Protein AF-A0A4S4CAJ2-F1 (afdb_monomer_lite)

Secondary structure (DSSP, 8-state):
-PPPPPPPPSS-GGGG--HHHHHHHHHHHHHH---S-HHHHHHHHHT--HHHHHHHHHHTT----HHHHHHHHHHHHHHHHHHHHHHHHHHHHHHHHHHHHSTT--SSEEEEEEE-TTS-EEEEEHHHHHHHHHHHHHHTTSPPPPPPPP---GGGTT---------------HHHHHHHHHHTTSS--

Organism: NCBI:txid2565925

Radius of gyration: 38.5 Å; chains: 1; bounding box: 95×61×73 Å

Sequence (189 aa):
MAKRSKKKTNTPRAKRMNRHGRLQSAASWLKKYPGERYIYGYRKHFGVDTGTAIAELKILGVPLSEEMIQSARASAEALVKQKQARKNKRMLRRQEEESSEFPDSDETYAYIAGYTNWGFPYGITWAEMERFADQDSLDDLVPPRPPSQPCTSADERERPYVEDGGREEVPFDIEEFIRYYSSSRNEFM

Foldseek 3Di:
DDDDDDDDDPDDPLQVDDLVRLLVVVLVVVVVDPDPLQLVVSCVRNVDASVSSVVSCVVVVPDDDVVSSVVSVVVSVVVVVVVVVVVVVVVVVVVVVVCVVQVADDPFANHFPDADPVGHTDHHGPVNVVVVVVVVVVVVVVPPDPPDPPPPCPVPPPPPPDPPPDPPPPPPDVVVVVVVVVVVVPPPD

pLDDT: mean 81.71, std 15.6, range [43.41, 97.44]

Structure (mmCIF, N/CA/C/O backbone):
data_AF-A0A4S4CAJ2-F1
#
_entry.id   AF-A0A4S4CAJ2-F1
#
loop_
_atom_site.group_PDB
_atom_site.id
_atom_site.type_symbol
_atom_site.label_atom_id
_atom_site.label_alt_id
_atom_site.label_comp_id
_atom_site.label_asym_id
_atom_site.label_entity_id
_atom_site.label_seq_id
_atom_site.pdbx_PDB_ins_code
_atom_site.Cartn_x
_atom_site.Cartn_y
_atom_site.Cartn_z
_atom_site.occupancy
_atom_site.B_iso_or_equiv
_atom_site.auth_seq_id
_atom_site.auth_comp_id
_atom_site.auth_asym_id
_atom_site.auth_atom_id
_atom_site.pdbx_PDB_model_num
ATOM 1 N N . MET A 1 1 ? -2.472 -40.713 13.230 1.00 59.84 1 MET A N 1
ATOM 2 C CA . MET A 1 1 ? -2.102 -39.533 12.412 1.00 59.84 1 MET A CA 1
ATOM 3 C C . MET A 1 1 ? -1.714 -38.380 13.331 1.00 59.84 1 MET A C 1
ATOM 5 O O . MET A 1 1 ? -2.527 -37.980 14.156 1.00 59.84 1 MET A O 1
ATOM 9 N N . ALA A 1 2 ? -0.476 -37.885 13.256 1.00 71.31 2 ALA A N 1
ATOM 10 C CA . ALA A 1 2 ? -0.005 -36.819 14.141 1.00 71.31 2 ALA A CA 1
ATOM 11 C C . ALA A 1 2 ? -0.585 -35.453 13.724 1.00 71.31 2 ALA A C 1
ATOM 13 O O . ALA A 1 2 ? -0.460 -35.038 12.571 1.00 71.31 2 ALA A O 1
ATOM 14 N N . LYS A 1 3 ? -1.218 -34.736 14.662 1.00 70.50 3 LYS A N 1
ATOM 15 C CA . LYS A 1 3 ? -1.677 -33.354 14.444 1.00 70.50 3 LYS A CA 1
ATOM 16 C C . LYS A 1 3 ? -0.458 -32.440 14.271 1.00 70.50 3 LYS A C 1
ATOM 18 O O . LYS A 1 3 ? 0.307 -32.249 15.212 1.00 70.50 3 LYS A O 1
ATOM 23 N N . ARG A 1 4 ? -0.304 -31.828 13.092 1.00 75.19 4 ARG A N 1
ATOM 24 C CA . ARG A 1 4 ? 0.668 -30.744 12.865 1.00 75.19 4 ARG A CA 1
ATOM 25 C C . ARG A 1 4 ? 0.365 -29.573 13.809 1.00 75.19 4 ARG A C 1
ATOM 27 O O . ARG A 1 4 ? -0.740 -29.029 13.790 1.00 75.19 4 ARG A O 1
ATOM 34 N N . SER A 1 5 ? 1.343 -29.173 14.620 1.00 67.25 5 SER A N 1
ATOM 35 C CA . SER A 1 5 ? 1.231 -27.991 15.476 1.00 67.25 5 SER A CA 1
ATOM 36 C C . SER A 1 5 ? 1.233 -26.716 14.620 1.00 67.25 5 SER A C 1
ATOM 38 O O . SER A 1 5 ? 1.980 -26.587 13.648 1.00 67.25 5 SER A O 1
ATOM 40 N N . LYS A 1 6 ? 0.357 -25.756 14.943 1.00 71.69 6 LYS A N 1
ATOM 41 C CA . LYS A 1 6 ? 0.318 -24.468 14.236 1.00 71.69 6 LYS A CA 1
ATOM 42 C C . LYS A 1 6 ? 1.551 -23.649 14.618 1.00 71.69 6 LYS A C 1
ATOM 44 O O . LYS A 1 6 ? 1.743 -23.332 15.791 1.00 71.69 6 LYS A O 1
ATOM 49 N N . LYS A 1 7 ? 2.354 -23.268 13.619 1.00 74.56 7 LYS A N 1
ATOM 50 C CA . LYS A 1 7 ? 3.473 -22.331 13.792 1.00 74.56 7 LYS A CA 1
ATOM 51 C C . LYS A 1 7 ? 2.949 -21.015 14.381 1.00 74.56 7 LYS A C 1
ATOM 53 O O . LYS A 1 7 ? 1.955 -20.465 13.902 1.00 74.56 7 LYS A O 1
ATOM 58 N N . LYS A 1 8 ? 3.606 -20.512 15.428 1.00 71.56 8 LYS A N 1
ATOM 59 C CA . LYS A 1 8 ? 3.263 -19.219 16.033 1.00 71.56 8 LYS A CA 1
ATOM 60 C C . LYS A 1 8 ? 3.677 -18.109 15.065 1.00 71.56 8 LYS A C 1
ATOM 62 O O . LYS A 1 8 ? 4.843 -18.001 14.709 1.00 71.56 8 LYS A O 1
ATOM 67 N N . THR A 1 9 ? 2.720 -17.302 14.615 1.00 80.06 9 THR A N 1
ATOM 68 C CA . THR A 1 9 ? 2.996 -16.127 13.776 1.00 80.06 9 THR A CA 1
ATOM 69 C C . THR A 1 9 ? 3.347 -14.928 14.657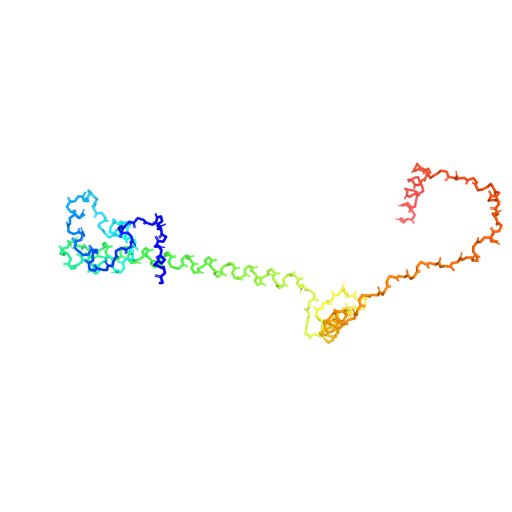 1.00 80.06 9 THR A C 1
ATOM 71 O O . THR A 1 9 ? 2.596 -14.643 15.594 1.00 80.06 9 THR A O 1
ATOM 74 N N . ASN A 1 10 ? 4.388 -14.170 14.302 1.00 85.94 10 ASN A N 1
ATOM 75 C CA . ASN A 1 10 ? 4.806 -12.949 15.015 1.00 85.94 10 ASN A CA 1
ATOM 76 C C . ASN A 1 10 ? 3.821 -11.771 14.869 1.00 85.94 10 ASN A C 1
ATOM 78 O O . ASN A 1 10 ? 3.977 -10.732 15.505 1.00 85.94 10 ASN A O 1
ATOM 82 N N . THR A 1 11 ? 2.784 -11.909 14.040 1.00 88.38 11 THR A N 1
ATOM 83 C CA . THR A 1 11 ? 1.764 -10.876 13.853 1.00 88.38 11 THR A CA 1
ATOM 84 C C . THR A 1 11 ? 0.928 -10.687 15.130 1.00 88.38 11 THR A C 1
ATOM 86 O O . THR A 1 11 ? 0.381 -11.665 15.654 1.00 88.38 11 THR A O 1
ATOM 89 N N . PRO A 1 12 ? 0.739 -9.446 15.621 1.00 91.50 12 PRO A N 1
ATOM 90 C CA . PRO A 1 12 ? -0.111 -9.170 16.779 1.00 91.50 12 PRO A CA 1
ATOM 91 C C . PRO A 1 12 ? -1.521 -9.755 16.627 1.00 91.50 12 PRO A C 1
ATOM 93 O O . PRO A 1 12 ? -2.075 -9.796 15.528 1.00 91.50 12 PRO A O 1
ATOM 96 N N . ARG A 1 13 ? -2.132 -10.216 17.730 1.00 91.62 13 ARG A N 1
ATOM 97 C CA . ARG A 1 13 ? -3.480 -10.826 17.713 1.00 91.62 13 ARG A CA 1
ATOM 98 C C . ARG A 1 13 ? -4.537 -9.889 17.116 1.00 91.62 13 ARG A C 1
ATOM 100 O O . ARG A 1 13 ? -5.320 -10.346 16.293 1.00 91.62 13 ARG A O 1
ATOM 107 N N . ALA A 1 14 ? -4.508 -8.602 17.472 1.00 91.81 14 ALA A N 1
ATOM 108 C CA . ALA A 1 14 ? -5.466 -7.599 16.994 1.00 91.81 14 ALA A CA 1
ATOM 109 C C . ALA A 1 14 ? -5.520 -7.500 15.457 1.00 91.81 14 ALA A C 1
ATOM 111 O O . ALA A 1 14 ? -6.596 -7.380 14.885 1.00 91.81 14 ALA A O 1
ATOM 112 N N . LYS A 1 15 ? -4.373 -7.659 14.782 1.00 94.19 15 LYS A N 1
ATOM 113 C CA . LYS A 1 15 ? -4.264 -7.596 13.314 1.00 94.19 15 LYS A CA 1
ATOM 114 C C . LYS A 1 15 ? -4.684 -8.874 12.586 1.00 94.19 15 LYS A C 1
ATOM 116 O O . LYS A 1 15 ? -4.733 -8.899 11.365 1.00 94.19 15 LYS A O 1
ATOM 121 N N . ARG A 1 16 ? -4.945 -9.953 13.327 1.00 92.62 16 ARG A N 1
ATOM 122 C CA . ARG A 1 16 ? -5.385 -11.252 12.789 1.00 92.62 16 ARG A CA 1
ATOM 123 C C . ARG A 1 16 ? -6.874 -11.504 13.022 1.00 92.62 16 ARG A C 1
ATOM 125 O O . ARG A 1 16 ? -7.380 -12.554 12.640 1.00 92.62 16 ARG A O 1
ATOM 132 N N . MET A 1 17 ? -7.563 -10.586 13.700 1.00 94.81 17 MET A N 1
ATOM 133 C CA . MET A 1 17 ? -8.978 -10.738 14.020 1.00 94.81 17 MET A CA 1
ATOM 134 C C . MET A 1 17 ? -9.839 -10.632 12.762 1.00 94.81 17 MET A C 1
ATOM 136 O O . MET A 1 17 ? -9.649 -9.738 11.935 1.00 94.81 17 MET A O 1
ATOM 140 N N . ASN A 1 18 ? -10.828 -11.521 12.655 1.00 96.12 18 ASN 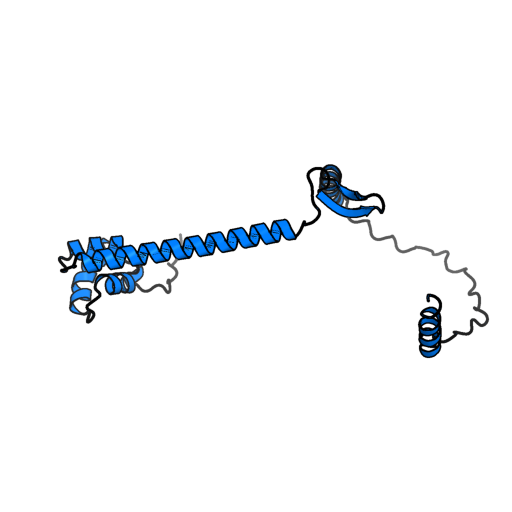A N 1
ATOM 141 C CA . ASN A 1 18 ? -11.899 -11.391 11.673 1.00 96.12 18 ASN A CA 1
ATOM 142 C C . ASN A 1 18 ? -12.825 -10.213 12.036 1.00 96.12 18 ASN A C 1
ATOM 144 O O . ASN A 1 18 ? -12.754 -9.662 13.136 1.00 96.12 18 ASN A O 1
ATOM 148 N N . ARG A 1 19 ? -13.716 -9.832 11.117 1.00 95.50 19 ARG A N 1
ATOM 149 C CA . ARG A 1 19 ? -14.626 -8.689 11.295 1.00 95.50 19 ARG A CA 1
ATOM 150 C C . ARG A 1 19 ? -15.462 -8.769 12.574 1.00 95.50 19 ARG A C 1
ATOM 152 O O . ARG A 1 19 ? -15.562 -7.786 13.296 1.00 95.50 19 ARG A O 1
ATOM 159 N N . HIS A 1 20 ? -16.023 -9.937 12.876 1.00 96.44 20 HIS A N 1
ATOM 160 C CA . HIS A 1 20 ? -16.846 -10.123 14.071 1.00 96.44 20 HIS A CA 1
ATOM 161 C C . HIS A 1 20 ? -16.041 -9.899 15.363 1.00 96.44 20 HIS A C 1
ATOM 163 O O . HIS A 1 20 ? -16.449 -9.119 16.220 1.00 96.44 20 HIS A O 1
ATOM 169 N N . GLY A 1 21 ? -14.850 -10.499 15.464 1.00 95.94 21 GLY A N 1
ATOM 170 C CA . GLY A 1 21 ? -13.961 -10.309 16.612 1.00 95.94 21 GLY A CA 1
ATOM 171 C C . GLY A 1 21 ? -13.446 -8.873 16.742 1.00 95.94 21 GLY A C 1
ATOM 172 O O . GLY A 1 21 ? -13.292 -8.369 17.858 1.00 95.94 21 GLY A O 1
ATOM 173 N N . ARG A 1 22 ? -13.229 -8.175 15.618 1.00 97.00 22 ARG A N 1
ATOM 174 C CA . ARG A 1 22 ? -12.919 -6.740 15.631 1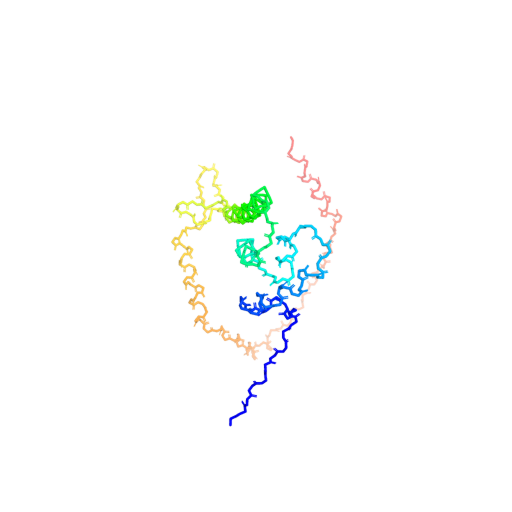.00 97.00 22 ARG A CA 1
ATOM 175 C C . ARG A 1 22 ? -14.068 -5.929 16.208 1.00 97.00 22 ARG A C 1
ATOM 177 O O . ARG A 1 22 ? -13.823 -5.179 17.135 1.00 97.00 22 ARG A O 1
ATOM 184 N N . LEU A 1 23 ? -15.305 -6.112 15.745 1.00 96.25 23 LEU A N 1
ATOM 185 C CA . LEU A 1 23 ? -16.461 -5.362 16.257 1.00 96.25 23 LEU A CA 1
ATOM 186 C C . LEU A 1 23 ? -16.682 -5.578 17.764 1.00 96.25 23 LEU A C 1
ATOM 188 O O . LEU A 1 23 ? -16.897 -4.611 18.489 1.00 96.25 23 LEU A O 1
ATOM 192 N N . GLN A 1 24 ? -16.538 -6.816 18.253 1.00 95.12 24 GLN A N 1
ATOM 193 C CA . GLN A 1 24 ? -16.638 -7.121 19.687 1.00 95.12 24 GLN A CA 1
ATOM 194 C C . GLN A 1 24 ? -15.537 -6.439 20.514 1.00 95.12 24 GLN A C 1
ATOM 196 O O . GLN A 1 24 ? -15.805 -5.833 21.550 1.00 95.12 24 GLN A O 1
ATOM 201 N N . SER A 1 25 ? -14.282 -6.524 20.062 1.00 96.00 25 SER A N 1
ATOM 202 C CA . SER A 1 25 ? -13.146 -5.932 20.782 1.00 96.00 25 SER A CA 1
ATOM 203 C C . SER A 1 25 ? -13.090 -4.406 20.657 1.00 96.00 25 SER A C 1
ATOM 205 O O . SER A 1 25 ? -12.675 -3.724 21.598 1.00 96.00 25 SER A O 1
ATOM 207 N N . ALA A 1 26 ? -13.555 -3.862 19.533 1.00 96.38 26 ALA A N 1
ATOM 208 C CA . ALA A 1 26 ? -13.498 -2.448 19.198 1.00 96.38 26 ALA A CA 1
ATOM 209 C C . ALA A 1 26 ? -14.213 -1.568 20.218 1.00 96.38 26 ALA A C 1
ATOM 211 O O . ALA A 1 26 ? -13.673 -0.525 20.569 1.00 96.38 26 ALA A O 1
ATOM 212 N N . ALA A 1 27 ? -15.360 -1.997 20.754 1.00 93.62 27 ALA A N 1
ATOM 213 C CA . ALA A 1 27 ? -16.081 -1.236 21.773 1.00 93.62 27 ALA A CA 1
ATOM 214 C C . ALA A 1 27 ? -15.223 -0.991 23.030 1.00 93.62 27 ALA A C 1
ATOM 216 O O . ALA A 1 27 ? -15.182 0.114 23.566 1.00 93.62 27 ALA A O 1
ATOM 217 N N . SER A 1 28 ? -14.485 -2.010 23.484 1.00 95.56 28 SER A N 1
ATOM 218 C CA . SER A 1 28 ? -13.574 -1.876 24.629 1.00 95.56 28 SER A CA 1
ATOM 219 C C . SER A 1 28 ? -12.305 -1.090 24.295 1.00 95.56 28 SER A C 1
ATOM 221 O O . SER A 1 28 ? -11.792 -0.359 25.140 1.00 95.56 28 SER A O 1
ATOM 223 N N . TRP A 1 29 ? -11.806 -1.222 23.063 1.00 96.19 29 TRP A N 1
ATOM 224 C CA . TRP A 1 29 ? -10.654 -0.472 22.575 1.00 96.19 29 TRP A CA 1
ATOM 225 C C . TRP A 1 29 ? -10.961 1.023 22.473 1.00 96.19 29 TRP A C 1
ATOM 227 O O . TRP A 1 29 ? -10.151 1.832 22.912 1.00 96.19 29 TRP A O 1
ATOM 237 N N . LEU A 1 30 ? -12.145 1.387 21.974 1.00 95.38 30 LEU A N 1
ATOM 238 C CA . LEU A 1 30 ? -12.547 2.776 21.775 1.00 95.38 30 LEU A CA 1
ATOM 239 C C . LEU A 1 30 ? -12.610 3.546 23.101 1.00 95.38 30 LEU A C 1
ATOM 241 O O . LEU A 1 30 ? -12.131 4.669 23.170 1.00 95.38 30 LEU A O 1
ATOM 245 N N . LYS A 1 31 ? -13.086 2.904 24.179 1.00 94.75 31 LYS A N 1
ATOM 246 C CA . LYS A 1 31 ? -13.074 3.472 25.543 1.00 94.75 31 LYS A CA 1
ATOM 247 C C . LYS A 1 31 ? -11.666 3.785 26.060 1.00 94.75 31 LYS A C 1
ATOM 249 O O . LYS A 1 31 ? -11.505 4.659 26.900 1.00 94.75 31 LYS A O 1
ATOM 254 N N . LYS A 1 32 ? -10.659 3.037 25.601 1.00 96.25 32 LYS A N 1
ATOM 255 C CA . LYS A 1 32 ? -9.252 3.194 26.001 1.00 96.25 32 LYS A CA 1
ATOM 256 C C . LYS A 1 32 ? -8.458 4.079 25.042 1.00 96.25 32 LYS A C 1
ATOM 258 O O . LYS A 1 32 ? -7.303 4.372 25.330 1.00 96.25 32 LYS A O 1
ATOM 263 N N . TYR A 1 33 ? -9.012 4.420 23.880 1.00 95.94 33 TYR A N 1
ATOM 264 C CA . TYR A 1 33 ? -8.285 5.120 22.832 1.00 95.94 33 TYR A CA 1
ATOM 265 C C . TYR A 1 33 ? -8.242 6.625 23.145 1.00 95.94 33 TYR A C 1
ATOM 267 O O . TYR A 1 33 ? -9.293 7.258 23.146 1.00 95.94 33 TYR A O 1
ATOM 275 N N . PRO A 1 34 ? -7.055 7.215 23.390 1.00 92.12 34 PRO A N 1
ATOM 276 C CA . PRO A 1 34 ? -6.948 8.617 23.801 1.00 92.12 34 PRO A CA 1
ATOM 277 C C . PRO A 1 34 ? -6.958 9.601 22.620 1.00 92.12 34 PRO A C 1
ATOM 279 O O . PRO A 1 34 ? -6.916 10.807 22.828 1.00 92.12 34 PRO A O 1
ATOM 282 N N . GLY A 1 35 ? -6.918 9.105 21.379 1.00 90.62 35 GLY A N 1
ATOM 283 C CA . GLY A 1 35 ? -6.745 9.938 20.191 1.00 90.62 35 GLY A CA 1
ATOM 284 C C . GLY A 1 35 ? -8.063 10.381 19.559 1.00 90.62 35 GLY A C 1
ATOM 285 O O . GLY A 1 35 ? -9.048 9.652 19.566 1.00 90.62 35 GLY A O 1
ATOM 286 N N . GLU A 1 36 ? -8.035 11.539 18.906 1.00 90.19 36 GLU A N 1
ATOM 287 C CA . GLU A 1 36 ? -9.172 12.078 18.145 1.00 90.19 36 GLU A CA 1
ATOM 288 C C . GLU A 1 36 ? -9.310 11.433 16.752 1.00 90.19 36 GLU A C 1
ATOM 290 O O . GLU A 1 36 ? -10.395 11.297 16.188 1.00 90.19 36 GLU A O 1
ATOM 295 N N . ARG A 1 37 ? -8.196 10.963 16.174 1.00 93.62 37 ARG A N 1
ATOM 296 C CA . ARG A 1 37 ? -8.165 10.396 14.815 1.00 93.62 37 ARG A CA 1
ATOM 297 C C . ARG A 1 37 ? -8.658 8.946 14.782 1.00 93.62 37 ARG A C 1
ATOM 299 O O . ARG A 1 37 ? -7.883 8.035 14.476 1.00 93.62 37 ARG A O 1
ATOM 306 N N . TYR A 1 38 ? -9.950 8.727 15.030 1.00 95.12 38 TYR A N 1
ATOM 307 C CA . TYR A 1 38 ? -10.566 7.395 15.120 1.00 95.12 38 TYR A CA 1
ATOM 308 C C . TYR A 1 38 ? -10.261 6.488 13.922 1.00 95.12 38 TYR A C 1
ATOM 310 O O . TYR A 1 38 ? -9.831 5.352 14.110 1.00 95.12 38 TYR A O 1
ATOM 318 N N . ILE A 1 39 ? -10.398 6.992 12.688 1.00 96.19 39 ILE A N 1
ATOM 319 C CA . ILE A 1 39 ? -10.150 6.206 11.464 1.00 96.19 39 ILE A CA 1
ATOM 320 C C . ILE A 1 39 ? -8.691 5.726 11.409 1.00 96.19 39 ILE A C 1
ATOM 322 O O . ILE A 1 39 ? -8.418 4.553 11.142 1.00 96.19 39 ILE A O 1
ATOM 326 N N . TYR A 1 40 ? -7.739 6.620 11.696 1.00 95.31 40 TYR A N 1
ATOM 327 C CA . TYR A 1 40 ? -6.312 6.293 11.695 1.00 95.31 40 TYR A CA 1
ATOM 328 C C . TYR A 1 40 ? -5.961 5.301 12.813 1.00 95.31 40 TYR A C 1
ATOM 330 O O . TYR A 1 40 ? -5.293 4.295 12.557 1.00 95.31 40 TYR A O 1
ATOM 338 N N . GLY A 1 41 ? -6.449 5.550 14.032 1.00 96.12 41 GLY A N 1
ATOM 339 C CA . GLY A 1 41 ? -6.244 4.673 15.183 1.00 96.12 41 GLY A CA 1
ATOM 340 C C . GLY A 1 41 ? -6.778 3.265 14.941 1.00 96.12 41 GLY A C 1
ATOM 341 O O . GLY A 1 41 ? -6.059 2.286 15.154 1.00 96.12 41 GLY A O 1
ATOM 342 N N . TYR A 1 42 ? -7.997 3.166 14.408 1.00 96.69 42 TYR A N 1
ATOM 343 C CA . TYR A 1 42 ? -8.664 1.896 14.136 1.00 96.69 42 TYR A CA 1
ATOM 344 C C . TYR A 1 42 ? -7.881 1.060 13.121 1.00 96.69 42 TYR A C 1
ATOM 346 O O . TYR A 1 42 ? -7.549 -0.101 13.377 1.00 96.69 42 TYR A O 1
ATOM 354 N N . ARG A 1 43 ? -7.483 1.677 11.997 1.00 96.56 43 ARG A N 1
ATOM 355 C CA . ARG A 1 43 ? -6.633 1.027 10.988 1.00 96.56 43 ARG A CA 1
ATOM 356 C C . ARG A 1 43 ? -5.312 0.548 11.569 1.00 96.56 43 ARG A C 1
ATOM 358 O O . ARG A 1 43 ? -4.888 -0.568 11.282 1.00 96.56 43 ARG A O 1
ATOM 365 N N . LYS A 1 44 ? -4.639 1.373 12.376 1.00 95.44 44 LYS A N 1
ATOM 366 C CA . LYS A 1 44 ? -3.326 1.029 12.938 1.00 95.44 44 LYS A CA 1
ATOM 367 C C . LYS A 1 44 ? -3.419 -0.136 13.925 1.00 95.44 44 LYS A C 1
ATOM 369 O O . LYS A 1 44 ? -2.544 -1.008 13.906 1.00 95.44 44 LYS A O 1
ATOM 374 N N . HIS A 1 45 ? -4.462 -0.152 14.754 1.00 95.56 45 HIS A N 1
ATOM 375 C CA . HIS A 1 45 ? -4.670 -1.172 15.776 1.00 95.56 45 HIS A CA 1
ATOM 376 C C . HIS A 1 45 ? -5.071 -2.524 15.168 1.00 95.56 45 HIS A C 1
ATOM 378 O O . HIS A 1 45 ? -4.422 -3.538 15.435 1.00 95.56 45 HIS A O 1
ATOM 384 N N . PHE A 1 46 ? -6.083 -2.527 14.295 1.00 96.69 46 PHE A N 1
ATOM 385 C CA . PHE A 1 46 ? -6.651 -3.747 13.713 1.00 96.69 46 PHE A CA 1
ATOM 386 C C . PHE A 1 46 ? -6.054 -4.151 12.360 1.00 96.69 46 PHE A C 1
ATOM 388 O O . PHE A 1 46 ? -6.321 -5.249 11.885 1.00 96.69 46 PHE A O 1
ATOM 395 N N . GLY A 1 47 ? -5.227 -3.307 11.741 1.00 95.88 47 GLY A N 1
ATOM 396 C CA . GLY A 1 47 ? -4.578 -3.610 10.462 1.00 95.88 47 GLY A CA 1
ATOM 397 C C . GLY A 1 47 ? -5.539 -3.650 9.272 1.00 95.88 47 GLY A C 1
ATOM 398 O O . GLY A 1 47 ? -5.365 -4.492 8.400 1.00 95.88 47 GLY A O 1
ATOM 399 N N . VAL A 1 48 ? -6.549 -2.775 9.250 1.00 96.81 48 VAL A N 1
ATOM 400 C CA . VAL A 1 48 ? -7.585 -2.731 8.201 1.00 96.81 48 VAL A CA 1
ATOM 401 C C . VAL A 1 48 ? -7.402 -1.560 7.224 1.00 96.81 48 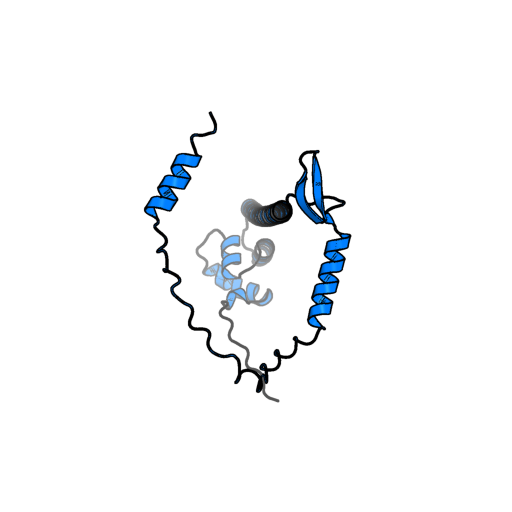VAL A C 1
ATOM 403 O O . VAL A 1 48 ? -6.673 -0.598 7.494 1.00 96.81 48 VAL A O 1
ATOM 406 N N . ASP A 1 49 ? -8.100 -1.626 6.091 1.00 96.38 49 ASP A N 1
ATOM 407 C CA . ASP A 1 49 ? -8.185 -0.540 5.113 1.00 96.38 49 ASP A CA 1
ATOM 408 C C . ASP A 1 49 ? -9.092 0.604 5.576 1.00 96.38 49 ASP A C 1
ATOM 410 O O . ASP A 1 49 ? -9.917 0.455 6.479 1.00 96.38 49 ASP A O 1
ATOM 414 N N . THR A 1 50 ? -8.953 1.765 4.934 1.00 97.00 50 THR A N 1
ATOM 415 C CA . THR A 1 50 ? -9.721 2.971 5.272 1.00 97.00 50 THR A CA 1
ATOM 416 C C . THR A 1 50 ? -11.223 2.778 5.108 1.00 97.00 50 THR A C 1
ATOM 418 O O . THR A 1 50 ? -11.969 3.130 6.017 1.00 97.00 50 THR A O 1
ATOM 421 N N . GLY A 1 51 ? -11.676 2.167 4.007 1.00 96.50 51 GLY A N 1
ATOM 422 C CA . GLY A 1 51 ? -13.102 1.901 3.787 1.00 96.50 51 GLY A CA 1
ATOM 423 C C . GLY A 1 51 ? -13.697 0.989 4.863 1.00 96.50 51 GLY A C 1
ATOM 424 O O . GLY A 1 51 ? -14.741 1.301 5.434 1.00 96.50 51 GLY A O 1
ATOM 425 N N . THR A 1 52 ? -12.981 -0.083 5.208 1.00 97.19 52 THR A N 1
ATOM 426 C CA . THR A 1 52 ? -13.376 -1.027 6.261 1.00 97.19 52 THR A CA 1
ATOM 427 C C . THR A 1 52 ? -13.448 -0.352 7.625 1.00 97.19 52 THR A C 1
ATOM 429 O O . THR A 1 52 ? -14.431 -0.529 8.338 1.00 97.19 52 THR A O 1
ATOM 432 N N . ALA A 1 53 ? -12.451 0.469 7.971 1.00 97.44 53 ALA A N 1
ATOM 433 C CA . ALA A 1 53 ? -12.455 1.224 9.220 1.00 97.44 53 ALA A CA 1
ATOM 434 C C . ALA A 1 53 ? -13.657 2.175 9.308 1.00 97.44 53 ALA A C 1
ATOM 436 O O . ALA A 1 53 ? -14.327 2.202 10.333 1.00 97.44 53 ALA A O 1
ATOM 437 N N . ILE A 1 54 ? -13.967 2.911 8.234 1.00 97.44 54 ILE A N 1
ATOM 438 C CA . ILE A 1 54 ? -15.127 3.814 8.193 1.00 97.44 54 ILE A CA 1
ATOM 439 C C . ILE A 1 54 ? -16.430 3.028 8.384 1.00 97.44 54 ILE A C 1
ATOM 441 O O . ILE A 1 54 ? -17.261 3.417 9.199 1.00 97.44 54 ILE A O 1
ATOM 445 N N . ALA A 1 55 ? -16.611 1.914 7.669 1.00 97.25 55 ALA A N 1
ATOM 446 C CA . ALA A 1 55 ? -17.820 1.098 7.769 1.00 97.25 55 ALA A CA 1
ATOM 447 C C . ALA A 1 55 ? -18.008 0.495 9.1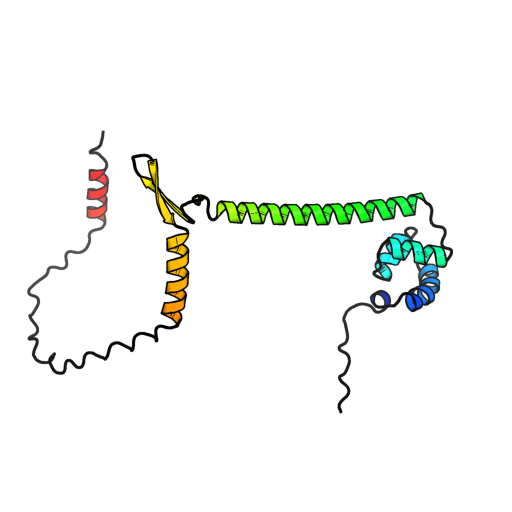73 1.00 97.25 55 ALA A C 1
ATOM 449 O O . ALA A 1 55 ? -19.109 0.520 9.717 1.00 97.25 55 ALA A O 1
ATOM 450 N N . GLU A 1 56 ? -16.938 -0.027 9.778 1.00 97.31 56 GLU A N 1
ATOM 451 C CA . GLU A 1 56 ? -16.982 -0.618 11.121 1.00 97.31 56 GLU A CA 1
ATOM 452 C C . GLU A 1 56 ? -17.199 0.451 12.205 1.00 97.31 56 GLU A C 1
ATOM 454 O O . GLU A 1 56 ? -18.013 0.245 13.101 1.00 97.31 56 GLU A O 1
ATOM 459 N N . LEU A 1 57 ? -16.561 1.622 12.096 1.00 96.19 57 LEU A N 1
ATOM 460 C CA . LEU A 1 57 ? -16.773 2.744 13.021 1.00 96.19 57 LEU A CA 1
ATOM 461 C C . LEU A 1 57 ? -18.194 3.322 12.934 1.00 96.19 57 LEU A C 1
ATOM 463 O O . LEU A 1 57 ? -18.759 3.667 13.970 1.00 96.19 57 LEU A O 1
ATOM 467 N N . LYS A 1 58 ? -18.798 3.360 11.735 1.00 96.12 58 LYS A N 1
ATOM 468 C CA . LYS A 1 58 ? -20.214 3.730 11.560 1.00 96.12 58 LYS A CA 1
ATOM 469 C C . LYS A 1 58 ? -21.150 2.765 12.292 1.00 96.12 58 LYS A C 1
ATOM 471 O O . LYS A 1 58 ? -22.081 3.208 12.950 1.00 96.12 58 LYS A O 1
ATOM 476 N N . ILE A 1 59 ? -20.880 1.458 12.232 1.00 96.56 59 ILE A N 1
ATOM 477 C CA . ILE A 1 59 ? -21.667 0.436 12.951 1.00 96.56 59 ILE A CA 1
ATOM 478 C C . ILE A 1 59 ? -21.519 0.576 14.468 1.00 96.56 59 ILE A C 1
ATOM 480 O O . ILE A 1 59 ? -22.472 0.346 15.205 1.00 96.56 59 ILE A O 1
ATOM 484 N N . LEU A 1 60 ? -20.334 0.963 14.939 1.00 95.12 60 LEU A N 1
ATOM 485 C CA . LEU A 1 60 ? -20.068 1.208 16.357 1.00 95.12 60 LEU A CA 1
ATOM 486 C C . LEU A 1 60 ? -20.663 2.533 16.868 1.00 95.12 60 LEU A C 1
ATOM 488 O O . LEU A 1 60 ? -20.533 2.819 18.055 1.00 95.12 60 LEU A O 1
ATOM 492 N N . GLY A 1 61 ? -21.295 3.333 16.000 1.00 95.12 61 GLY A N 1
ATOM 493 C CA . GLY A 1 61 ? -21.935 4.596 16.371 1.00 95.12 61 GLY A CA 1
ATOM 494 C C . GLY A 1 61 ? -20.952 5.716 16.714 1.00 95.12 61 GLY A C 1
ATOM 495 O O . GLY A 1 61 ? -21.307 6.637 17.444 1.00 95.12 61 GLY A O 1
ATOM 496 N N . VAL A 1 62 ? -19.710 5.646 16.225 1.00 93.44 62 VAL A N 1
ATOM 497 C CA . VAL A 1 62 ? -18.713 6.698 16.467 1.00 93.44 62 VAL A CA 1
ATOM 498 C C . VAL A 1 62 ? -19.059 7.924 15.619 1.00 93.44 62 VAL A C 1
ATOM 500 O O . VAL A 1 62 ? -19.251 7.765 14.409 1.00 93.44 62 VAL A O 1
ATOM 503 N N . PRO A 1 63 ? -19.109 9.139 16.197 1.00 91.00 63 PRO A N 1
ATOM 504 C CA . PRO A 1 63 ? -19.331 10.351 15.422 1.00 91.00 63 PRO A CA 1
ATOM 505 C C . PRO A 1 63 ? -18.129 10.583 14.502 1.00 91.00 63 PRO A C 1
ATOM 507 O O . PRO A 1 63 ? -17.028 10.899 14.949 1.00 91.00 63 PRO A O 1
ATOM 510 N N . LEU A 1 64 ? -18.332 10.379 13.203 1.00 92.38 64 LEU A N 1
ATOM 511 C CA . LEU A 1 64 ? -17.343 10.663 12.170 1.00 92.38 64 LEU A CA 1
ATOM 512 C C . LEU A 1 64 ? -17.840 11.848 11.351 1.00 92.38 64 LEU A C 1
ATOM 514 O O . LEU A 1 64 ? -18.884 11.741 10.708 1.00 92.38 64 LEU A O 1
ATOM 518 N N . SER A 1 65 ? -17.093 12.955 11.360 1.00 93.69 65 SER A N 1
ATOM 519 C CA . SER A 1 65 ? -17.391 14.070 10.464 1.00 93.69 65 SER A CA 1
ATOM 520 C C . SER A 1 65 ? -17.138 13.659 9.014 1.00 93.69 65 SER A C 1
ATOM 522 O O . SER A 1 65 ? -16.248 12.852 8.713 1.00 93.69 65 SER A O 1
ATOM 524 N N . GLU A 1 66 ? -17.925 14.215 8.096 1.00 93.88 66 GLU A N 1
ATOM 525 C CA . GLU A 1 66 ? -17.764 13.927 6.671 1.00 93.88 66 GLU A CA 1
ATOM 526 C C . GLU A 1 66 ? -16.383 14.384 6.170 1.00 93.88 66 GLU A C 1
ATOM 528 O O . GLU A 1 66 ? -15.738 13.679 5.396 1.00 93.88 66 GLU A O 1
ATOM 533 N N . GLU A 1 67 ? -15.854 15.483 6.711 1.00 94.56 67 GLU A N 1
ATOM 534 C CA . GLU A 1 67 ? -14.499 15.971 6.427 1.00 94.56 67 GLU A CA 1
ATOM 535 C C . GLU A 1 67 ? -13.415 14.944 6.789 1.00 94.56 67 GLU A C 1
ATOM 537 O O . GLU A 1 67 ? -12.495 14.692 6.005 1.00 94.56 67 GLU A O 1
ATOM 542 N N . MET A 1 68 ? -13.532 14.281 7.949 1.00 93.31 68 MET A N 1
ATOM 543 C CA . MET A 1 68 ? -12.601 13.219 8.348 1.00 93.31 68 MET A CA 1
ATOM 544 C C . MET A 1 68 ? -12.653 12.036 7.379 1.00 93.31 68 MET A C 1
ATOM 546 O O . MET A 1 68 ? -11.614 11.451 7.060 1.00 93.31 68 MET A O 1
ATOM 550 N N . ILE A 1 69 ? -13.850 11.676 6.906 1.00 95.50 69 ILE A N 1
ATOM 551 C CA . ILE A 1 69 ? -14.052 10.591 5.940 1.00 95.50 69 ILE A CA 1
ATOM 552 C C . ILE A 1 69 ? -13.419 10.953 4.595 1.00 95.50 69 ILE A C 1
ATOM 554 O O . ILE A 1 69 ? -12.671 10.145 4.036 1.00 95.50 69 ILE A O 1
ATOM 558 N N . GLN A 1 70 ? -13.678 12.161 4.096 1.00 96.44 70 GLN A N 1
ATOM 559 C CA . GLN A 1 70 ? -13.129 12.660 2.837 1.00 96.44 70 GLN A CA 1
ATOM 560 C C . GLN A 1 70 ? -11.602 12.735 2.886 1.00 96.44 70 GLN A C 1
ATOM 562 O O . GLN A 1 70 ? -10.936 12.168 2.022 1.00 96.44 70 GLN A O 1
ATOM 567 N N . SER A 1 71 ? -11.032 13.319 3.943 1.00 95.00 71 SER A N 1
ATOM 568 C CA . SER A 1 71 ? -9.580 13.375 4.154 1.00 95.00 71 SER A CA 1
ATOM 569 C C . SER A 1 71 ? -8.948 11.974 4.213 1.00 95.00 71 SER A C 1
ATOM 571 O O . SER A 1 71 ? -7.909 11.698 3.599 1.00 95.00 71 SER A O 1
ATOM 573 N N . ALA A 1 72 ? -9.600 11.031 4.899 1.00 94.81 72 ALA A N 1
ATOM 574 C CA . ALA A 1 72 ? -9.126 9.654 4.982 1.00 94.81 72 ALA A CA 1
ATOM 575 C C . ALA A 1 72 ? -9.173 8.929 3.622 1.00 94.81 72 ALA A C 1
ATOM 577 O O . ALA A 1 72 ? -8.259 8.162 3.309 1.00 94.81 72 ALA A O 1
ATOM 578 N N . ARG A 1 73 ? -10.203 9.171 2.801 1.00 95.94 73 ARG A N 1
ATOM 579 C CA . ARG A 1 73 ? -10.305 8.627 1.435 1.00 95.94 73 ARG A CA 1
ATOM 580 C C . ARG A 1 73 ? -9.265 9.243 0.505 1.00 95.94 73 ARG A C 1
ATOM 582 O O . ARG A 1 73 ? -8.492 8.499 -0.093 1.00 95.94 73 ARG A O 1
ATOM 589 N N . ALA A 1 74 ? -9.163 10.570 0.481 1.00 96.62 74 ALA A N 1
ATOM 590 C CA . ALA A 1 74 ? -8.199 11.298 -0.339 1.00 96.62 74 ALA A CA 1
ATOM 591 C C . ALA A 1 74 ? -6.754 10.863 -0.045 1.00 96.62 74 ALA A C 1
ATOM 593 O O . ALA A 1 74 ? -5.978 10.588 -0.959 1.00 96.62 74 ALA A O 1
ATOM 594 N N . SER A 1 75 ? -6.394 10.712 1.235 1.00 94.56 75 SER A N 1
ATOM 595 C CA . SER A 1 75 ? -5.064 10.216 1.616 1.00 94.56 75 SER A CA 1
ATOM 596 C C . SER A 1 75 ? -4.821 8.761 1.195 1.00 94.56 75 SER A C 1
ATOM 598 O O . SER A 1 75 ? -3.715 8.426 0.769 1.00 94.56 75 SER A O 1
ATOM 600 N N . ALA A 1 76 ? -5.833 7.890 1.263 1.00 95.12 76 ALA A N 1
ATOM 601 C CA . ALA A 1 76 ? -5.719 6.515 0.778 1.00 95.12 76 ALA A CA 1
ATOM 602 C C . ALA A 1 76 ? -5.521 6.461 -0.747 1.00 95.12 76 ALA A C 1
ATOM 604 O O . ALA A 1 76 ? -4.641 5.746 -1.227 1.00 95.12 76 ALA A O 1
ATOM 605 N N . GLU A 1 77 ? -6.283 7.252 -1.499 1.00 96.56 77 GLU A N 1
ATOM 606 C CA . GLU A 1 77 ? -6.168 7.364 -2.956 1.00 96.56 77 GLU A CA 1
ATOM 607 C C . GLU A 1 77 ? -4.811 7.931 -3.384 1.00 96.56 77 GLU A C 1
ATOM 609 O O . GLU A 1 77 ? -4.177 7.395 -4.295 1.00 96.56 77 GLU A O 1
ATOM 614 N N . ALA A 1 78 ? -4.318 8.962 -2.693 1.00 96.94 78 ALA A N 1
ATOM 615 C CA . ALA A 1 78 ? -3.001 9.538 -2.945 1.00 96.94 78 ALA A CA 1
ATOM 616 C C . ALA A 1 78 ? -1.879 8.501 -2.772 1.00 96.94 78 ALA A C 1
ATOM 618 O O . ALA A 1 78 ? -0.977 8.419 -3.608 1.00 96.94 78 ALA A O 1
ATOM 619 N N . LEU A 1 79 ? -1.954 7.652 -1.739 1.00 95.06 79 LEU A N 1
ATOM 620 C CA . LEU A 1 79 ? -0.989 6.567 -1.532 1.00 95.06 79 LEU A CA 1
ATOM 621 C C . LEU A 1 79 ? -1.044 5.514 -2.647 1.00 95.06 79 LEU A C 1
ATOM 623 O O . LEU A 1 79 ? 0.003 5.036 -3.092 1.00 95.06 79 LEU A O 1
ATOM 627 N N . VAL A 1 80 ? -2.244 5.158 -3.117 1.00 96.00 80 VAL A N 1
ATOM 628 C CA . VAL A 1 80 ? -2.414 4.226 -4.244 1.00 96.00 80 VAL A CA 1
ATOM 629 C C . VAL A 1 80 ? -1.803 4.812 -5.516 1.00 96.00 80 VAL A C 1
ATOM 631 O O . VAL A 1 80 ? -0.976 4.146 -6.143 1.00 96.00 80 VAL A O 1
ATOM 634 N N . LYS A 1 81 ? -2.119 6.072 -5.845 1.00 97.44 81 LYS A N 1
ATOM 635 C CA . LYS A 1 81 ? -1.547 6.787 -6.997 1.00 97.44 81 LYS A CA 1
ATOM 636 C C . LYS A 1 81 ? -0.024 6.878 -6.906 1.00 97.44 81 LYS A C 1
ATOM 638 O O . LYS A 1 81 ? 0.665 6.553 -7.867 1.00 97.44 81 LYS A O 1
ATOM 643 N N . GLN A 1 82 ? 0.525 7.227 -5.741 1.00 97.12 82 GLN A N 1
ATOM 644 C CA . GLN A 1 82 ? 1.975 7.292 -5.533 1.00 97.12 82 GLN A CA 1
ATOM 645 C C . GLN A 1 82 ? 2.644 5.925 -5.745 1.00 97.12 82 GLN A C 1
ATOM 647 O O . GLN A 1 82 ? 3.707 5.835 -6.364 1.00 97.12 82 GLN A O 1
ATOM 652 N N . LYS A 1 83 ? 2.034 4.841 -5.249 1.00 96.69 83 LYS A N 1
ATOM 653 C CA . LYS A 1 83 ? 2.550 3.479 -5.436 1.00 96.69 83 LYS A CA 1
ATOM 654 C C . LYS A 1 83 ? 2.498 3.053 -6.905 1.00 96.69 83 LYS A C 1
ATOM 656 O O . LYS A 1 83 ? 3.459 2.452 -7.381 1.00 96.69 83 LYS A O 1
ATOM 661 N N . GLN A 1 84 ? 1.417 3.378 -7.612 1.00 97.44 84 GLN A N 1
ATOM 662 C CA . GLN A 1 84 ? 1.283 3.133 -9.050 1.00 97.44 84 GLN A CA 1
ATOM 663 C C . GLN A 1 84 ? 2.327 3.921 -9.846 1.00 97.44 84 GLN A C 1
ATOM 665 O O . GLN A 1 84 ? 3.067 3.318 -10.612 1.00 97.44 84 GLN A O 1
ATOM 670 N N . ALA A 1 85 ? 2.490 5.219 -9.585 1.00 97.38 85 ALA A N 1
ATOM 671 C CA . ALA A 1 85 ? 3.505 6.049 -10.234 1.00 97.38 85 ALA A CA 1
ATOM 672 C C . ALA A 1 85 ? 4.927 5.505 -10.012 1.00 97.38 85 ALA A C 1
ATOM 674 O O . ALA A 1 85 ? 5.713 5.398 -10.949 1.00 97.38 85 ALA A O 1
ATOM 675 N N . ARG A 1 86 ? 5.250 5.075 -8.783 1.00 97.12 86 ARG A N 1
ATOM 676 C CA . ARG A 1 86 ? 6.530 4.415 -8.472 1.00 97.12 86 ARG A CA 1
ATOM 677 C C . ARG A 1 86 ? 6.717 3.103 -9.230 1.00 97.12 86 ARG A C 1
ATOM 679 O O . ARG A 1 86 ? 7.829 2.821 -9.665 1.00 97.12 86 ARG A O 1
ATOM 686 N N . LYS A 1 87 ? 5.661 2.296 -9.369 1.00 96.94 87 LYS A N 1
ATOM 687 C CA . LYS A 1 87 ? 5.703 1.054 -10.150 1.00 96.94 87 LYS A CA 1
ATOM 688 C C . LYS A 1 87 ? 5.931 1.367 -11.629 1.00 96.94 87 LYS A C 1
ATOM 690 O O . LYS A 1 87 ? 6.841 0.795 -12.211 1.00 96.94 87 LYS A O 1
ATOM 695 N N . ASN A 1 88 ? 5.181 2.309 -12.192 1.00 97.12 88 ASN A N 1
ATOM 696 C CA . ASN A 1 88 ? 5.293 2.702 -13.594 1.00 97.12 88 ASN A CA 1
ATOM 697 C C . ASN A 1 88 ? 6.680 3.270 -13.905 1.00 97.12 88 ASN A C 1
ATOM 699 O O . ASN A 1 88 ? 7.297 2.839 -14.866 1.00 97.12 88 ASN A O 1
ATOM 703 N N . LYS A 1 89 ? 7.232 4.132 -13.040 1.00 96.62 89 LYS A N 1
ATOM 704 C CA . LYS A 1 89 ? 8.603 4.643 -13.196 1.00 96.62 89 LYS A CA 1
ATOM 705 C C . LYS A 1 89 ? 9.650 3.523 -13.196 1.00 96.62 89 LYS A C 1
ATOM 707 O O . LYS A 1 89 ? 10.598 3.576 -13.965 1.00 96.62 89 LYS A O 1
ATOM 712 N N . ARG A 1 90 ? 9.490 2.508 -12.337 1.00 95.31 90 ARG A N 1
ATOM 713 C CA . ARG A 1 90 ? 10.387 1.338 -12.316 1.00 95.31 90 ARG A CA 1
ATOM 714 C C . ARG A 1 90 ? 10.258 0.487 -13.577 1.00 95.31 90 ARG A C 1
ATOM 716 O O . ARG A 1 90 ? 11.266 -0.023 -14.040 1.00 95.31 90 ARG A O 1
ATOM 723 N N . MET A 1 91 ? 9.041 0.327 -14.095 1.00 94.62 91 MET A N 1
ATOM 724 C CA . MET A 1 91 ? 8.802 -0.393 -15.347 1.00 94.62 91 MET A CA 1
ATOM 725 C C . MET A 1 91 ? 9.423 0.348 -16.530 1.00 94.62 91 MET A C 1
ATOM 727 O O . MET A 1 91 ? 10.134 -0.276 -17.299 1.00 94.62 91 MET A O 1
ATOM 731 N N . LEU A 1 92 ? 9.221 1.666 -16.617 1.00 94.12 92 LEU A N 1
ATOM 732 C CA . LEU A 1 92 ? 9.793 2.491 -17.679 1.00 94.12 92 LEU A CA 1
ATOM 733 C C . LEU A 1 92 ? 11.324 2.454 -17.653 1.00 94.12 92 LEU A C 1
ATOM 735 O O . LEU A 1 92 ? 11.931 2.205 -18.678 1.00 94.12 92 LEU A O 1
ATOM 739 N N . ARG A 1 93 ? 11.941 2.598 -16.471 1.00 91.75 93 ARG A N 1
ATOM 740 C CA . ARG A 1 93 ? 13.402 2.487 -16.327 1.00 91.75 93 ARG A CA 1
ATOM 741 C C . ARG A 1 93 ? 13.930 1.120 -16.764 1.00 91.75 93 ARG A C 1
ATOM 743 O O . ARG A 1 93 ? 14.989 1.063 -17.358 1.00 91.75 93 ARG A O 1
ATOM 750 N N . ARG A 1 94 ? 13.204 0.034 -16.473 1.00 89.62 94 ARG A N 1
ATOM 751 C CA . ARG A 1 94 ? 13.593 -1.309 -16.925 1.00 89.62 94 ARG A CA 1
ATOM 752 C C . ARG A 1 94 ? 13.487 -1.449 -18.443 1.00 89.62 94 ARG A C 1
ATOM 754 O O . ARG A 1 94 ? 14.372 -2.036 -19.032 1.00 89.62 94 ARG A O 1
ATOM 761 N N . GLN A 1 95 ? 12.420 -0.922 -19.043 1.00 85.19 95 GLN A N 1
ATOM 762 C CA . GLN A 1 95 ? 12.254 -0.922 -20.500 1.00 85.19 95 GLN A CA 1
ATOM 763 C C . GLN A 1 95 ? 13.341 -0.092 -21.185 1.00 85.19 95 GLN A C 1
ATOM 765 O O . GLN A 1 95 ? 13.866 -0.506 -22.204 1.00 85.19 95 GLN A O 1
ATOM 770 N N . GLU A 1 96 ? 13.697 1.057 -20.608 1.00 85.56 96 GLU A N 1
ATOM 771 C CA . GLU A 1 96 ? 14.783 1.903 -21.100 1.00 85.56 96 GLU A CA 1
ATOM 772 C C . GLU A 1 96 ? 16.142 1.199 -20.977 1.00 85.56 96 GLU A C 1
ATOM 774 O O . GLU A 1 96 ? 16.899 1.183 -21.940 1.00 85.56 96 GLU A O 1
ATOM 779 N N . GLU A 1 97 ? 16.424 0.555 -19.836 1.00 80.50 97 GLU A N 1
ATOM 780 C CA . GLU A 1 97 ? 17.611 -0.293 -19.642 1.00 80.50 97 GLU A CA 1
ATOM 781 C C . GLU A 1 97 ? 17.662 -1.429 -20.679 1.00 80.50 97 GLU A C 1
ATOM 783 O O . GLU A 1 97 ? 18.685 -1.590 -21.326 1.00 80.50 97 GLU A O 1
ATOM 788 N N . GLU A 1 98 ? 16.558 -2.144 -20.906 1.00 74.31 98 GLU A N 1
ATOM 789 C CA . GLU A 1 98 ? 16.452 -3.224 -21.901 1.00 74.31 98 GLU A CA 1
ATOM 790 C C . GLU A 1 98 ? 16.656 -2.712 -23.338 1.00 74.31 98 GLU A C 1
ATOM 792 O O . GLU A 1 98 ? 17.397 -3.310 -24.111 1.00 74.31 98 GLU A O 1
ATOM 797 N N . SER A 1 99 ? 16.079 -1.556 -23.686 1.00 69.56 99 SER A N 1
ATOM 798 C CA . SER A 1 99 ? 16.316 -0.919 -24.990 1.00 69.56 99 SER A CA 1
ATOM 799 C C . SER A 1 99 ? 17.742 -0.383 -25.152 1.00 69.56 99 SER A C 1
ATOM 801 O O . SER A 1 99 ? 18.268 -0.344 -26.257 1.00 69.56 99 SER A O 1
ATOM 803 N N . SER A 1 100 ? 18.375 0.035 -24.053 1.00 65.00 100 SER A N 1
ATOM 804 C CA . SER A 1 100 ? 19.742 0.556 -24.038 1.00 65.00 100 SER A CA 1
ATOM 805 C C . SER A 1 100 ? 20.797 -0.547 -23.966 1.00 65.00 100 SER A C 1
ATOM 807 O O . SER A 1 100 ? 21.959 -0.258 -24.238 1.00 65.00 100 SER A O 1
ATOM 809 N N . GLU A 1 101 ? 20.436 -1.761 -23.550 1.00 60.72 101 GLU A N 1
ATOM 810 C CA . GLU A 1 101 ? 21.316 -2.935 -23.508 1.00 60.72 101 GLU A CA 1
ATOM 811 C C . GLU A 1 101 ? 21.565 -3.499 -24.917 1.00 60.72 101 GLU A C 1
ATOM 813 O O . GLU A 1 101 ? 22.649 -4.013 -25.183 1.00 60.72 101 GLU A O 1
ATOM 818 N N . PHE A 1 102 ? 20.630 -3.280 -25.851 1.00 62.00 102 PHE A N 1
ATOM 819 C CA . PHE A 1 102 ? 20.779 -3.590 -27.279 1.00 62.00 102 PHE A CA 1
ATOM 820 C C . PHE A 1 102 ? 20.624 -2.332 -28.152 1.00 62.00 102 PHE A C 1
ATOM 822 O O . PHE A 1 102 ? 19.727 -2.276 -28.999 1.00 62.00 102 PHE A O 1
ATOM 829 N N . PRO A 1 103 ? 21.483 -1.310 -27.965 1.00 61.97 103 PRO A N 1
ATOM 830 C CA . PRO A 1 103 ? 21.341 -0.017 -28.638 1.00 61.97 103 PRO A CA 1
ATOM 831 C C . PRO A 1 103 ? 21.524 -0.119 -30.160 1.00 61.97 103 PRO A C 1
ATOM 833 O O . PRO A 1 103 ? 21.088 0.762 -30.894 1.00 61.97 103 PRO A O 1
ATOM 836 N N . ASP A 1 104 ? 22.122 -1.217 -30.616 1.00 71.06 104 ASP A N 1
ATOM 837 C CA . ASP A 1 104 ? 22.502 -1.489 -31.993 1.00 71.06 104 ASP A CA 1
ATOM 838 C C . ASP A 1 104 ? 21.702 -2.676 -32.576 1.00 71.06 104 ASP A C 1
ATOM 840 O O . ASP A 1 104 ? 22.239 -3.483 -33.320 1.00 71.06 104 ASP A O 1
ATOM 844 N N . SER A 1 105 ? 20.426 -2.849 -32.215 1.00 76.50 105 SER A N 1
ATOM 845 C CA . SER A 1 105 ? 19.540 -3.858 -32.832 1.00 76.50 105 SER A CA 1
ATOM 846 C C . SER A 1 105 ? 18.512 -3.204 -33.763 1.00 76.50 105 SER A C 1
ATOM 848 O O . SER A 1 105 ? 18.015 -2.113 -33.480 1.00 76.50 105 SER A O 1
ATOM 850 N N . ASP A 1 106 ? 18.198 -3.849 -34.889 1.00 82.75 106 ASP A N 1
ATOM 851 C CA . ASP A 1 106 ? 17.180 -3.401 -35.847 1.00 82.75 106 ASP A CA 1
ATOM 852 C C . ASP A 1 106 ? 16.264 -4.565 -36.298 1.00 82.75 106 ASP A C 1
ATOM 854 O O . ASP A 1 106 ? 16.287 -5.664 -35.739 1.00 82.75 106 ASP A O 1
ATOM 858 N N . GLU A 1 107 ? 15.397 -4.336 -37.290 1.00 82.81 107 GLU A N 1
ATOM 859 C CA . GLU A 1 107 ? 14.475 -5.367 -37.803 1.00 82.81 107 GLU A CA 1
ATOM 860 C C . GLU A 1 107 ? 15.191 -6.546 -38.502 1.00 82.81 107 GLU A C 1
ATOM 862 O O . GLU A 1 107 ? 14.632 -7.637 -38.598 1.00 82.81 107 GLU A O 1
ATOM 867 N N . THR A 1 108 ? 16.422 -6.352 -38.985 1.00 84.62 108 THR A N 1
ATOM 868 C CA . THR A 1 108 ? 17.222 -7.335 -39.743 1.00 84.62 108 THR A CA 1
ATOM 869 C C . THR A 1 108 ? 18.313 -7.982 -38.878 1.00 84.62 108 THR A C 1
ATOM 871 O O . THR A 1 108 ? 18.547 -9.193 -38.948 1.00 84.62 108 THR A O 1
ATOM 874 N N . TYR A 1 109 ? 18.964 -7.186 -38.035 1.00 87.44 109 TYR A N 1
ATOM 875 C CA . TYR A 1 109 ? 20.084 -7.523 -37.174 1.00 87.44 109 TYR A CA 1
ATOM 876 C C . TYR A 1 109 ? 19.653 -7.546 -35.709 1.00 87.44 109 TYR A C 1
ATOM 878 O O . TYR A 1 109 ? 19.208 -6.547 -35.153 1.00 87.44 109 TYR A O 1
ATOM 886 N N . ALA A 1 110 ? 19.861 -8.685 -35.055 1.00 85.69 110 ALA A N 1
ATOM 887 C CA . ALA A 1 110 ? 19.683 -8.830 -33.617 1.00 85.69 110 ALA A CA 1
ATOM 888 C C . ALA A 1 110 ? 20.767 -8.079 -32.818 1.00 85.69 110 ALA A C 1
ATOM 890 O O . ALA A 1 110 ? 20.527 -7.671 -31.685 1.00 85.69 110 ALA A O 1
ATOM 891 N N . TYR A 1 111 ? 21.955 -7.884 -33.402 1.00 86.50 111 TYR A N 1
ATOM 892 C CA . TYR A 1 111 ? 23.038 -7.079 -32.831 1.00 86.50 111 TYR A CA 1
ATOM 893 C C . TYR A 1 111 ? 23.977 -6.566 -33.929 1.00 86.50 111 TYR A C 1
ATOM 895 O O . TYR A 1 111 ? 24.607 -7.370 -34.611 1.00 86.50 111 TYR A O 1
ATOM 903 N N . ILE A 1 112 ? 24.115 -5.253 -34.090 1.00 89.94 112 ILE A N 1
ATOM 904 C CA . ILE A 1 112 ? 25.027 -4.586 -35.026 1.00 89.94 112 ILE A CA 1
ATOM 905 C C . ILE A 1 112 ? 26.336 -4.307 -34.280 1.00 89.94 112 ILE A C 1
ATOM 907 O O . ILE A 1 112 ? 26.383 -3.553 -33.317 1.00 89.94 112 ILE A O 1
ATOM 911 N N . ALA A 1 113 ? 27.427 -4.926 -34.727 1.00 88.81 113 ALA A N 1
ATOM 912 C CA . ALA A 1 113 ? 28.747 -4.737 -34.123 1.00 88.81 113 ALA A CA 1
ATOM 913 C C . ALA A 1 113 ? 29.400 -3.409 -34.549 1.00 88.81 113 ALA A C 1
ATOM 915 O O . ALA A 1 113 ? 30.343 -2.942 -33.909 1.00 88.81 113 ALA A O 1
ATOM 916 N N . GLY A 1 114 ? 28.926 -2.825 -35.652 1.00 86.75 114 GLY A N 1
ATOM 917 C CA . GLY A 1 114 ? 29.368 -1.536 -36.159 1.00 86.75 114 GLY A CA 1
ATOM 918 C C . GLY A 1 114 ? 28.924 -1.284 -37.598 1.00 86.75 114 GLY A C 1
ATOM 919 O O . GLY A 1 114 ? 28.228 -2.088 -38.222 1.00 86.75 114 GLY A O 1
ATOM 920 N N . TYR A 1 115 ? 29.370 -0.150 -38.135 1.00 91.88 115 TYR A N 1
ATOM 921 C CA . TYR A 1 115 ? 29.132 0.253 -39.518 1.00 91.88 115 TYR A CA 1
ATOM 922 C C . TYR A 1 115 ? 30.447 0.229 -40.291 1.00 91.88 115 TYR A C 1
ATOM 924 O O . TYR A 1 115 ? 31.489 0.674 -39.809 1.00 91.88 115 TYR A O 1
ATOM 932 N N . THR A 1 116 ? 30.404 -0.290 -41.511 1.00 92.94 116 THR A N 1
ATOM 933 C CA . THR A 1 116 ? 31.536 -0.213 -42.439 1.00 92.94 116 THR A CA 1
ATOM 934 C C . THR A 1 116 ? 31.792 1.239 -42.863 1.00 92.94 116 THR A C 1
ATOM 936 O O . THR A 1 116 ? 30.927 2.103 -42.732 1.00 92.94 116 THR A O 1
ATOM 939 N N . ASN A 1 117 ? 32.958 1.520 -43.452 1.00 92.62 117 ASN A N 1
ATOM 940 C CA . ASN A 1 117 ? 33.329 2.866 -43.922 1.00 92.62 117 ASN A CA 1
ATOM 941 C C . ASN A 1 117 ? 32.382 3.436 -45.009 1.00 92.62 117 ASN A C 1
ATOM 943 O O . ASN A 1 117 ? 32.434 4.624 -45.312 1.00 92.62 117 ASN A O 1
ATOM 947 N N . TRP A 1 118 ? 31.532 2.587 -45.599 1.00 92.81 118 TRP A N 1
ATOM 948 C CA . TRP A 1 118 ? 30.473 2.943 -46.554 1.00 92.81 118 TRP A CA 1
ATOM 949 C C . TRP A 1 118 ? 29.073 3.038 -45.918 1.00 92.81 118 TRP A C 1
ATOM 951 O O . TRP A 1 118 ? 28.090 3.230 -46.628 1.00 92.81 118 TRP A O 1
ATOM 961 N N . GLY A 1 119 ? 28.966 2.900 -44.594 1.00 90.00 119 GLY A N 1
ATOM 962 C CA . GLY A 1 119 ? 27.714 3.023 -43.845 1.00 90.00 119 GLY A CA 1
ATOM 963 C C . GLY A 1 119 ? 26.844 1.763 -43.807 1.00 90.00 119 GLY A C 1
ATOM 964 O O . GLY A 1 119 ? 25.731 1.830 -43.298 1.00 90.00 119 GLY A O 1
ATOM 965 N N . PHE A 1 120 ? 27.318 0.616 -44.306 1.00 91.12 120 PHE A N 1
ATOM 966 C CA . PHE A 1 120 ? 26.575 -0.644 -44.174 1.00 91.12 120 PHE A CA 1
ATOM 967 C C . PHE A 1 120 ? 26.765 -1.240 -42.772 1.00 91.12 120 PHE A C 1
ATOM 969 O O . PHE A 1 120 ? 27.927 -1.395 -42.370 1.00 91.12 120 PHE A O 1
ATOM 976 N N . PRO A 1 121 ? 25.683 -1.584 -42.048 1.00 91.06 121 PRO A N 1
ATOM 977 C CA . PRO A 1 121 ? 25.772 -2.274 -40.767 1.00 91.06 121 PRO A CA 1
ATOM 978 C C . PRO A 1 121 ? 26.265 -3.709 -40.969 1.00 91.06 121 PRO A C 1
ATOM 980 O O . PRO A 1 121 ? 25.933 -4.361 -41.960 1.00 91.06 121 PRO A O 1
ATOM 983 N N . TYR A 1 122 ? 27.057 -4.213 -40.028 1.00 90.19 122 TYR A N 1
ATOM 984 C CA . TYR A 1 122 ? 27.395 -5.631 -39.951 1.00 90.19 122 TYR A CA 1
ATOM 985 C C . TYR A 1 122 ? 27.254 -6.116 -38.511 1.00 90.19 122 TYR A C 1
ATOM 987 O O . TYR A 1 122 ? 27.527 -5.388 -37.554 1.00 90.19 122 TYR A O 1
ATOM 995 N N . GLY A 1 123 ? 26.795 -7.351 -38.351 1.00 90.50 123 GLY A N 1
ATOM 996 C CA . GLY A 1 123 ? 26.357 -7.856 -37.063 1.00 90.50 123 GLY A CA 1
ATOM 997 C C . GLY A 1 123 ? 25.743 -9.245 -37.156 1.00 90.50 123 GLY A C 1
ATOM 998 O O . GLY A 1 123 ? 25.848 -9.898 -38.191 1.00 90.50 123 GLY A O 1
ATOM 999 N N . ILE A 1 124 ? 25.098 -9.669 -36.074 1.00 89.19 124 ILE A N 1
ATOM 1000 C CA . ILE A 1 124 ? 24.368 -10.932 -35.963 1.00 89.19 124 ILE A CA 1
ATOM 1001 C C . ILE A 1 124 ? 22.917 -10.683 -36.366 1.00 89.19 124 ILE A C 1
ATOM 1003 O O . ILE A 1 124 ? 22.254 -9.817 -35.794 1.00 89.19 124 ILE A O 1
ATOM 1007 N N . THR A 1 125 ? 22.411 -11.439 -37.335 1.00 92.00 125 THR A N 1
ATOM 1008 C CA . THR A 1 125 ? 20.994 -11.402 -37.729 1.00 92.00 125 THR A CA 1
ATOM 1009 C C . THR A 1 125 ? 20.104 -12.200 -36.779 1.00 92.00 125 THR A C 1
ATOM 1011 O O . THR A 1 125 ? 20.570 -13.107 -36.091 1.00 92.00 125 THR A O 1
ATOM 1014 N N . TRP A 1 126 ? 18.799 -11.910 -36.762 1.00 88.69 126 TRP A N 1
ATOM 1015 C CA . TRP A 1 126 ? 17.830 -12.700 -35.983 1.00 88.69 126 TRP A CA 1
ATOM 1016 C C . TRP A 1 126 ? 17.876 -14.195 -36.340 1.00 88.69 126 TRP A C 1
ATOM 1018 O O . TRP A 1 126 ? 17.847 -15.045 -35.454 1.00 88.69 126 TRP A O 1
ATOM 1028 N N . ALA A 1 127 ? 18.039 -14.510 -37.630 1.00 86.94 127 ALA A N 1
ATOM 1029 C CA . ALA A 1 127 ? 18.139 -15.885 -38.115 1.00 86.94 127 ALA A CA 1
ATOM 1030 C C . ALA A 1 127 ? 19.437 -16.591 -37.680 1.00 86.94 127 ALA A C 1
ATOM 1032 O O . ALA A 1 127 ? 19.432 -17.798 -37.447 1.00 86.94 127 ALA A O 1
ATOM 1033 N N . GLU A 1 128 ? 20.556 -15.869 -37.588 1.00 86.00 128 GLU A N 1
ATOM 1034 C CA . GLU A 1 128 ? 21.820 -16.422 -37.083 1.00 86.00 128 GLU A CA 1
ATOM 1035 C C . GLU A 1 128 ? 21.778 -16.618 -35.5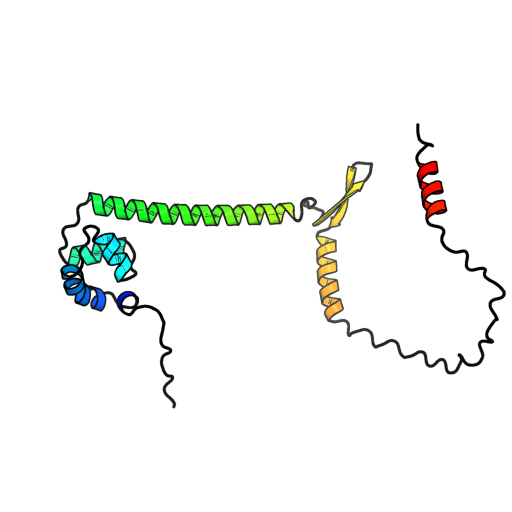68 1.00 86.00 128 GLU A C 1
ATOM 1037 O O . GLU A 1 128 ? 22.223 -17.652 -35.081 1.00 86.00 128 GLU A O 1
ATOM 1042 N N . MET A 1 129 ? 21.192 -15.673 -34.828 1.00 84.75 129 MET A N 1
ATOM 1043 C CA . MET A 1 129 ? 21.028 -15.786 -33.378 1.00 84.75 129 MET A CA 1
ATOM 1044 C C . MET A 1 129 ? 20.180 -17.005 -32.992 1.00 84.75 129 MET A C 1
ATOM 1046 O O . MET A 1 129 ? 20.559 -17.739 -32.084 1.00 84.75 129 MET A O 1
ATOM 1050 N N . GLU A 1 130 ? 19.077 -17.261 -33.704 1.00 84.06 130 GLU A N 1
ATOM 1051 C CA . GLU A 1 130 ? 18.238 -18.449 -33.483 1.00 84.06 130 GLU A CA 1
ATOM 1052 C C . GLU A 1 130 ? 19.005 -19.747 -33.786 1.00 84.06 130 GLU A C 1
ATOM 1054 O O . GLU A 1 130 ? 18.992 -20.678 -32.985 1.00 84.06 130 GLU A O 1
ATOM 1059 N N . ARG A 1 131 ? 19.783 -19.777 -34.878 1.00 81.31 131 ARG A N 1
ATOM 1060 C CA . ARG A 1 131 ? 20.649 -20.924 -35.206 1.00 81.31 131 ARG A CA 1
ATOM 1061 C C . ARG A 1 131 ? 21.708 -21.192 -34.138 1.00 81.31 131 ARG A C 1
ATOM 1063 O O . ARG A 1 131 ? 21.956 -22.355 -33.838 1.00 81.31 131 ARG A O 1
ATOM 1070 N N . PHE A 1 132 ? 22.343 -20.155 -33.588 1.00 77.06 132 PHE A N 1
ATOM 1071 C CA . PHE A 1 132 ? 23.333 -20.320 -32.520 1.00 77.06 132 PHE A CA 1
ATOM 1072 C C . PHE A 1 132 ? 22.694 -20.773 -31.207 1.00 77.06 132 PHE A C 1
ATOM 1074 O O . PHE A 1 132 ? 23.251 -21.640 -30.548 1.00 77.06 132 PHE A O 1
ATOM 1081 N N . ALA A 1 133 ? 21.508 -20.267 -30.861 1.00 75.06 133 ALA A N 1
ATOM 1082 C CA . ALA A 1 133 ? 20.780 -20.720 -29.676 1.00 75.06 133 ALA A CA 1
ATOM 1083 C C . ALA A 1 133 ? 20.402 -22.211 -29.767 1.00 75.06 133 ALA A C 1
ATOM 1085 O O . ALA A 1 133 ? 20.546 -22.956 -28.796 1.00 75.06 133 ALA A O 1
ATOM 1086 N N . ASP A 1 134 ? 19.979 -22.665 -30.949 1.00 68.25 134 ASP A N 1
ATOM 1087 C CA . ASP A 1 134 ? 19.731 -24.083 -31.207 1.00 68.25 134 ASP A CA 1
ATOM 1088 C C . ASP A 1 134 ? 21.032 -24.901 -31.167 1.00 68.25 134 ASP A C 1
ATOM 1090 O O . ASP A 1 134 ? 21.042 -26.014 -30.642 1.00 68.25 134 ASP A O 1
ATOM 1094 N N . GLN A 1 135 ? 22.144 -24.358 -31.672 1.00 61.72 135 GLN A N 1
ATOM 1095 C CA . GLN A 1 135 ? 23.457 -25.007 -31.641 1.00 61.72 135 GLN A CA 1
ATOM 1096 C C . GLN A 1 135 ? 24.004 -25.160 -30.215 1.00 61.72 135 GLN A C 1
ATOM 1098 O O . GLN A 1 135 ? 24.447 -26.250 -29.873 1.00 61.72 135 GLN A O 1
ATOM 1103 N N . ASP A 1 136 ? 23.899 -24.137 -29.365 1.00 59.88 136 ASP A N 1
ATOM 1104 C CA . ASP A 1 136 ? 24.276 -24.220 -27.947 1.00 59.88 136 ASP A CA 1
ATOM 1105 C C . ASP A 1 136 ? 23.454 -25.309 -27.229 1.00 59.88 136 ASP A C 1
ATOM 1107 O O . ASP A 1 136 ? 23.988 -26.095 -26.446 1.00 59.88 136 ASP A O 1
ATOM 1111 N N . SER A 1 137 ? 22.163 -25.438 -27.567 1.00 61.03 137 SER A N 1
ATOM 1112 C CA . SER A 1 137 ? 21.313 -26.524 -27.054 1.00 61.03 137 SER A CA 1
ATOM 1113 C C . SER A 1 137 ? 21.698 -27.912 -27.593 1.00 61.03 137 SER A C 1
ATOM 1115 O O . SER A 1 137 ? 21.493 -28.923 -26.920 1.00 61.03 137 SER A O 1
ATOM 1117 N N . LEU A 1 138 ? 22.261 -27.978 -28.805 1.00 57.88 138 LEU A N 1
ATOM 1118 C CA . LEU A 1 138 ? 22.796 -29.206 -29.393 1.00 57.88 138 LEU A CA 1
ATOM 1119 C C . LEU A 1 138 ? 24.151 -29.571 -28.783 1.00 57.88 138 LEU A C 1
ATOM 1121 O O . LEU A 1 138 ? 24.403 -30.757 -28.589 1.00 57.88 138 LEU A O 1
ATOM 1125 N N . ASP A 1 139 ? 24.981 -28.592 -28.427 1.00 61.59 139 ASP A N 1
ATOM 1126 C CA . ASP A 1 139 ? 26.264 -28.791 -27.751 1.00 61.59 139 ASP A CA 1
ATOM 1127 C C . ASP A 1 139 ? 26.083 -29.282 -26.304 1.00 61.59 139 ASP A C 1
ATOM 1129 O O . ASP A 1 139 ? 26.877 -30.101 -25.841 1.00 61.59 139 ASP A O 1
ATOM 1133 N N . ASP A 1 140 ? 24.982 -28.928 -25.630 1.00 64.44 140 ASP A N 1
ATOM 1134 C CA . ASP A 1 140 ? 24.563 -29.560 -24.364 1.00 64.44 140 ASP A CA 1
ATOM 1135 C C . ASP A 1 140 ? 24.228 -31.061 -24.524 1.00 64.44 140 ASP A C 1
ATOM 1137 O O . ASP A 1 140 ? 24.299 -31.839 -23.565 1.00 64.44 140 ASP A O 1
ATOM 1141 N N . LEU A 1 141 ? 23.865 -31.491 -25.740 1.00 66.81 141 LEU A N 1
ATOM 1142 C CA . LEU A 1 141 ? 23.659 -32.899 -26.098 1.00 66.81 141 LEU A CA 1
ATOM 1143 C C . LEU A 1 141 ? 24.928 -33.556 -26.658 1.00 66.81 141 LEU A C 1
ATOM 1145 O O . LEU A 1 141 ? 24.972 -34.787 -26.769 1.00 66.81 141 LEU A O 1
ATOM 1149 N N . VAL A 1 142 ? 25.962 -32.774 -26.993 1.00 63.31 142 VAL A N 1
ATOM 1150 C CA . VAL A 1 142 ? 27.272 -33.302 -27.372 1.00 63.31 142 VAL A CA 1
ATOM 1151 C C . VAL A 1 142 ? 27.937 -33.807 -26.092 1.00 63.31 142 VAL A C 1
ATOM 1153 O O . VAL A 1 142 ? 28.245 -33.024 -25.192 1.00 63.31 142 VAL A O 1
ATOM 1156 N N . PRO A 1 143 ? 28.167 -35.127 -25.956 1.00 66.88 143 PRO A N 1
ATOM 1157 C CA . PRO A 1 143 ? 28.835 -35.647 -24.776 1.00 66.88 143 PRO A CA 1
ATOM 1158 C C . PRO A 1 143 ? 30.200 -34.961 -24.637 1.00 66.88 143 PRO A C 1
ATOM 1160 O O . PRO A 1 143 ? 30.860 -34.727 -25.658 1.00 66.88 143 PRO A O 1
ATOM 1163 N N . PRO A 1 144 ? 30.641 -34.646 -23.403 1.00 71.44 144 PRO A N 1
ATOM 1164 C CA . PRO A 1 144 ? 31.898 -33.948 -23.190 1.00 71.44 144 PRO A CA 1
ATOM 1165 C C . PRO A 1 144 ? 32.989 -34.677 -23.957 1.00 71.44 144 PRO A C 1
ATOM 1167 O O . PRO A 1 144 ? 33.075 -35.910 -23.887 1.00 71.44 144 PRO A O 1
ATOM 1170 N N . ARG A 1 145 ? 33.793 -33.912 -24.711 1.00 64.25 145 ARG A N 1
ATOM 1171 C CA . ARG A 1 145 ? 34.914 -34.470 -25.466 1.00 64.25 145 ARG A CA 1
ATOM 1172 C C . ARG A 1 145 ? 35.661 -35.405 -24.515 1.00 64.25 145 ARG A C 1
ATOM 1174 O O . ARG A 1 145 ? 36.061 -34.942 -23.440 1.00 64.25 145 ARG A O 1
ATOM 1181 N N . PRO A 1 146 ? 35.800 -36.702 -24.852 1.00 68.19 146 PRO A N 1
ATOM 1182 C CA . PRO A 1 146 ? 36.497 -37.616 -23.969 1.00 68.19 146 PRO A CA 1
ATOM 1183 C C . PRO A 1 146 ? 37.872 -37.007 -23.694 1.00 68.19 146 PRO A C 1
ATOM 1185 O O . PRO A 1 146 ? 38.446 -36.405 -24.613 1.00 68.19 146 PRO A O 1
ATOM 1188 N N . PRO A 1 147 ? 38.372 -37.093 -22.448 1.00 66.31 147 PRO A N 1
ATOM 1189 C CA . PRO A 1 147 ? 39.680 -36.550 -22.119 1.00 66.31 147 PRO A CA 1
ATOM 1190 C C . PRO A 1 147 ? 40.650 -37.031 -23.189 1.00 66.31 147 PRO A C 1
ATOM 1192 O O . PRO A 1 147 ? 40.639 -38.221 -23.525 1.00 66.31 147 PRO A O 1
ATOM 1195 N N . SER A 1 148 ? 41.406 -36.098 -23.784 1.00 65.56 148 SER A N 1
ATOM 1196 C CA . SER A 1 148 ? 42.442 -36.450 -24.751 1.00 65.56 148 SER A CA 1
ATOM 1197 C C . SER A 1 148 ? 43.216 -37.598 -24.133 1.00 65.56 148 SER A C 1
ATOM 1199 O O . SER A 1 148 ? 43.713 -37.441 -23.011 1.00 65.56 148 SER A O 1
ATOM 1201 N N . GLN A 1 149 ? 43.221 -38.760 -24.796 1.00 60.81 149 GLN A N 1
ATOM 1202 C CA . GLN A 1 149 ? 43.979 -39.888 -24.279 1.00 60.81 149 GLN A CA 1
ATOM 1203 C C . GLN A 1 149 ? 45.379 -39.359 -23.971 1.00 60.81 149 GLN A C 1
ATOM 1205 O O . GLN A 1 149 ? 45.905 -38.602 -24.798 1.00 60.81 149 GLN A O 1
ATOM 1210 N N . PRO A 1 150 ? 45.949 -39.650 -22.785 1.00 54.91 150 PRO A N 1
ATOM 1211 C CA . PRO A 1 150 ? 47.331 -39.284 -22.540 1.00 54.91 150 PRO A CA 1
ATOM 1212 C C . PRO A 1 150 ? 48.109 -39.796 -23.742 1.00 54.91 150 PRO A C 1
ATOM 1214 O O . PRO A 1 150 ? 47.879 -40.929 -24.171 1.00 54.91 150 PRO A O 1
ATOM 1217 N N . CYS A 1 151 ? 48.931 -38.935 -24.338 1.00 43.84 151 CYS A N 1
ATOM 1218 C CA . CYS A 1 151 ? 49.830 -39.341 -25.397 1.00 43.84 151 CYS A CA 1
ATOM 1219 C C . CYS A 1 151 ? 50.603 -40.556 -24.877 1.00 43.84 151 CYS A C 1
ATOM 1221 O O . CYS A 1 151 ? 51.535 -40.438 -24.089 1.00 43.84 151 CYS A O 1
ATOM 1223 N N . THR A 1 152 ? 50.202 -41.764 -25.269 1.00 52.28 152 THR A N 1
ATOM 1224 C CA . THR A 1 152 ? 51.017 -42.952 -25.053 1.00 52.28 152 THR A CA 1
ATOM 1225 C C . THR A 1 152 ? 52.064 -42.954 -26.155 1.00 52.28 152 THR A C 1
ATOM 1227 O O . THR A 1 152 ? 52.151 -43.887 -26.949 1.00 52.28 152 THR A O 1
ATOM 1230 N N . SER A 1 153 ? 52.850 -41.880 -26.237 1.00 53.12 153 SER A N 1
ATOM 1231 C CA . SER A 1 153 ? 54.123 -41.866 -26.934 1.00 53.12 153 SER A CA 1
ATOM 1232 C C . SER A 1 153 ? 55.118 -42.604 -26.038 1.00 53.12 153 SER A C 1
ATOM 1234 O O . SER A 1 153 ? 56.051 -42.047 -25.472 1.00 53.12 153 SER A O 1
ATOM 1236 N N . ALA A 1 154 ? 54.969 -43.931 -25.970 1.00 48.62 154 ALA A N 1
ATOM 1237 C CA . ALA A 1 154 ? 56.121 -44.789 -25.690 1.00 48.62 154 ALA A CA 1
ATOM 1238 C C . ALA A 1 154 ? 57.247 -44.581 -26.736 1.00 48.62 154 ALA A C 1
ATOM 1240 O O . ALA A 1 154 ? 58.362 -45.046 -26.530 1.00 48.62 154 ALA A O 1
ATOM 1241 N N . ASP A 1 155 ? 56.959 -43.829 -27.802 1.00 51.38 155 ASP A N 1
ATOM 1242 C CA . ASP A 1 155 ? 57.851 -43.393 -28.873 1.00 51.38 155 ASP A CA 1
ATOM 1243 C C . ASP A 1 155 ? 58.485 -41.996 -28.650 1.00 51.38 155 ASP A C 1
ATOM 1245 O O . ASP A 1 155 ? 59.009 -41.381 -29.571 1.00 51.38 155 ASP A O 1
ATOM 1249 N N . GLU A 1 156 ? 58.440 -41.443 -27.429 1.00 51.53 156 GLU A N 1
ATOM 1250 C CA . GLU A 1 156 ? 59.187 -40.214 -27.083 1.00 51.53 156 GLU A CA 1
ATOM 1251 C C . GLU A 1 156 ? 60.593 -40.478 -26.518 1.00 51.53 156 GLU A C 1
ATOM 1253 O O . GLU A 1 156 ? 61.355 -39.538 -26.300 1.00 51.53 156 GLU A O 1
ATOM 1258 N N . ARG A 1 157 ? 60.988 -41.745 -26.322 1.00 52.41 157 ARG A N 1
ATOM 1259 C CA . ARG A 1 157 ? 62.317 -42.094 -25.778 1.00 52.41 157 ARG A CA 1
ATOM 1260 C C . ARG A 1 157 ? 63.480 -41.997 -26.769 1.00 52.41 157 ARG A C 1
ATOM 1262 O O . ARG A 1 157 ? 64.610 -42.244 -26.363 1.00 52.41 157 ARG A O 1
ATOM 1269 N N . GLU A 1 158 ? 63.240 -41.600 -28.015 1.00 55.97 158 GLU A N 1
ATOM 1270 C CA . GLU A 1 158 ? 64.305 -41.356 -28.998 1.00 55.97 158 GLU A CA 1
ATOM 1271 C C . GLU A 1 158 ? 64.187 -39.992 -29.693 1.00 55.97 158 GLU A C 1
ATOM 1273 O O . GLU A 1 158 ? 64.572 -39.837 -30.849 1.00 55.97 158 GLU A O 1
ATOM 1278 N N . ARG A 1 159 ? 63.700 -38.951 -29.005 1.00 54.22 159 ARG A N 1
ATOM 1279 C CA . ARG A 1 159 ? 64.085 -37.593 -29.418 1.00 54.22 159 ARG A CA 1
ATOM 1280 C C . ARG A 1 159 ? 65.420 -37.270 -28.747 1.00 54.22 159 ARG A C 1
ATOM 1282 O O . ARG A 1 159 ? 65.419 -37.037 -27.538 1.00 54.22 159 ARG A O 1
ATOM 1289 N N . PRO A 1 160 ? 66.560 -37.289 -29.466 1.00 54.59 160 PRO A N 1
ATOM 1290 C CA . PRO A 1 160 ? 67.810 -36.835 -28.883 1.00 54.59 160 PRO A CA 1
ATOM 1291 C C . PRO A 1 160 ? 67.623 -35.380 -28.465 1.00 54.59 160 PRO A C 1
ATOM 1293 O O . PRO A 1 160 ? 67.147 -34.554 -29.246 1.00 54.59 160 PRO A O 1
ATOM 1296 N N . TYR A 1 161 ? 67.957 -35.096 -27.209 1.00 55.34 161 TYR A N 1
ATOM 1297 C CA . TYR A 1 161 ? 68.004 -33.742 -26.688 1.00 55.34 161 TYR A CA 1
ATOM 1298 C C . TYR A 1 161 ? 68.989 -32.965 -27.566 1.00 55.34 161 TYR A C 1
ATOM 1300 O O . TYR A 1 161 ? 70.187 -33.243 -27.555 1.00 55.34 161 TYR A O 1
ATOM 1308 N N . VAL A 1 162 ? 68.483 -32.058 -28.399 1.00 61.50 162 VAL A N 1
ATOM 1309 C CA . VAL A 1 162 ? 69.344 -31.107 -29.095 1.00 61.50 162 VAL A CA 1
ATOM 1310 C C . VAL A 1 162 ? 69.719 -30.094 -28.026 1.00 61.50 162 VAL A C 1
ATOM 1312 O O . VAL A 1 162 ? 68.841 -29.407 -27.508 1.00 61.50 162 VAL A O 1
ATOM 1315 N N . GLU A 1 163 ? 70.989 -30.061 -27.621 1.00 54.84 163 GLU A N 1
ATOM 1316 C CA . GLU A 1 163 ? 71.480 -28.959 -26.799 1.00 54.84 163 GLU A CA 1
ATOM 1317 C C . GLU A 1 163 ? 71.225 -27.673 -27.588 1.00 54.84 163 GLU A C 1
ATOM 1319 O O . GLU A 1 163 ? 71.817 -27.463 -28.649 1.00 54.84 163 GLU A O 1
ATOM 1324 N N . ASP A 1 164 ? 70.280 -26.857 -27.115 1.00 55.69 164 ASP A N 1
ATOM 1325 C CA . ASP A 1 164 ? 70.029 -25.528 -27.656 1.00 55.69 164 ASP A CA 1
ATOM 1326 C C . ASP A 1 164 ? 71.309 -24.713 -27.444 1.00 55.69 164 ASP A C 1
ATOM 1328 O O . ASP A 1 164 ? 71.569 -24.152 -26.379 1.00 55.69 164 ASP A O 1
ATOM 1332 N N . GLY A 1 165 ? 72.159 -24.711 -28.468 1.00 53.31 165 GLY A N 1
ATOM 1333 C CA . GLY A 1 165 ? 73.351 -23.893 -28.526 1.00 53.31 165 GLY A CA 1
ATOM 1334 C C . GLY A 1 165 ? 72.956 -22.425 -28.431 1.00 53.31 165 GLY A C 1
ATOM 1335 O O . GLY A 1 165 ? 72.461 -21.852 -29.396 1.00 53.31 165 GLY A O 1
ATOM 1336 N N . GLY A 1 166 ? 73.186 -21.838 -27.257 1.00 57.78 166 GLY A N 1
ATOM 1337 C CA . GLY A 1 166 ? 73.393 -20.407 -27.059 1.00 57.78 166 GLY A CA 1
ATOM 1338 C C . GLY A 1 166 ? 72.339 -19.486 -27.668 1.00 57.78 166 GLY A C 1
ATOM 1339 O O . GLY A 1 166 ? 72.696 -18.576 -28.413 1.00 57.78 166 GLY A O 1
ATOM 1340 N N . ARG A 1 167 ? 71.056 -19.650 -27.324 1.00 53.88 167 ARG A N 1
ATOM 1341 C CA . ARG A 1 167 ? 70.160 -18.489 -27.385 1.00 53.88 167 ARG A CA 1
ATOM 1342 C C . ARG A 1 167 ? 70.511 -17.589 -26.208 1.00 53.88 167 ARG A C 1
ATOM 1344 O O . ARG A 1 167 ? 70.151 -17.899 -25.078 1.00 53.88 167 ARG A O 1
ATOM 1351 N N . GLU A 1 168 ? 71.244 -16.510 -26.473 1.00 65.81 168 GLU A N 1
ATOM 1352 C CA . GLU A 1 168 ? 71.307 -15.381 -25.546 1.00 65.81 168 GLU A CA 1
ATOM 1353 C C . GLU A 1 168 ? 69.866 -14.969 -25.241 1.00 65.81 168 GLU A C 1
ATOM 1355 O O . GLU A 1 168 ? 69.131 -14.517 -26.122 1.00 65.81 168 GLU A O 1
ATOM 1360 N N . GLU A 1 169 ? 69.435 -15.189 -24.002 1.00 62.69 169 GLU A N 1
ATOM 1361 C CA . GLU A 1 169 ? 68.207 -14.596 -23.501 1.00 62.69 169 GLU A CA 1
ATOM 1362 C C . GLU A 1 169 ? 68.422 -13.086 -23.493 1.00 62.69 169 GLU A C 1
ATOM 1364 O O . GLU A 1 169 ? 69.028 -12.542 -22.573 1.00 62.69 169 GLU A O 1
ATOM 1369 N N . VAL A 1 170 ? 67.987 -12.412 -24.557 1.00 65.50 170 VAL A N 1
ATOM 1370 C CA . VAL A 1 170 ? 68.016 -10.953 -24.626 1.00 65.50 170 VAL A CA 1
ATOM 1371 C C . VAL A 1 170 ? 66.976 -10.452 -23.620 1.00 65.50 170 VAL A C 1
ATOM 1373 O O . VAL A 1 170 ? 65.780 -10.686 -23.830 1.00 65.50 170 VAL A O 1
ATOM 1376 N N . PRO A 1 171 ? 67.377 -9.825 -22.501 1.00 68.06 171 PRO A N 1
ATOM 1377 C CA . PRO A 1 171 ? 66.422 -9.372 -21.505 1.00 68.06 171 PRO A CA 1
ATOM 1378 C C . PRO A 1 171 ? 65.587 -8.250 -22.115 1.00 68.06 171 PRO A C 1
ATOM 1380 O O . PRO A 1 171 ? 66.127 -7.338 -22.738 1.00 68.06 171 PRO A O 1
ATOM 1383 N N . PHE A 1 172 ? 64.270 -8.315 -21.940 1.00 63.34 172 PHE A N 1
ATOM 1384 C CA . PHE A 1 172 ? 63.361 -7.274 -22.407 1.00 63.34 172 PHE A CA 1
ATOM 1385 C C . PHE A 1 172 ? 63.639 -5.964 -21.653 1.00 63.34 172 PHE A C 1
ATOM 1387 O O . PHE A 1 172 ? 63.227 -5.806 -20.501 1.00 63.34 172 PHE A O 1
ATOM 1394 N N . ASP A 1 173 ? 64.362 -5.043 -22.294 1.00 75.75 173 ASP A N 1
ATOM 1395 C CA . ASP A 1 173 ? 64.668 -3.731 -21.734 1.00 75.75 173 ASP A CA 1
ATOM 1396 C C . ASP A 1 173 ? 63.489 -2.772 -21.953 1.00 75.75 173 ASP A C 1
ATOM 1398 O O . ASP A 1 173 ? 63.213 -2.276 -23.050 1.00 75.75 173 ASP A O 1
ATOM 1402 N N . ILE A 1 174 ? 62.767 -2.521 -20.864 1.00 73.75 174 ILE A N 1
ATOM 1403 C CA . ILE A 1 174 ? 61.570 -1.680 -20.835 1.00 73.75 174 ILE A CA 1
ATOM 1404 C C . ILE A 1 174 ? 61.909 -0.227 -21.215 1.00 73.75 174 ILE A C 1
ATOM 1406 O O . ILE A 1 174 ? 61.078 0.459 -21.814 1.00 73.75 174 ILE A O 1
ATOM 1410 N N . GLU A 1 175 ? 63.123 0.247 -20.922 1.00 75.81 175 GLU A N 1
ATOM 1411 C CA . GLU A 1 175 ? 63.558 1.610 -21.256 1.00 75.81 175 GLU A CA 1
ATOM 1412 C C . GLU A 1 175 ? 63.711 1.793 -22.772 1.00 75.81 175 GLU A C 1
ATOM 1414 O O . GLU A 1 175 ? 63.310 2.822 -23.325 1.00 75.81 175 GLU A O 1
ATOM 1419 N N . GLU A 1 176 ? 64.241 0.783 -23.466 1.00 77.50 176 GLU A N 1
ATOM 1420 C CA . GLU A 1 176 ? 64.382 0.797 -24.924 1.00 77.50 176 GLU A CA 1
ATOM 1421 C C . GLU A 1 176 ? 63.013 0.728 -25.615 1.00 77.50 176 GLU A C 1
ATOM 1423 O O . GLU A 1 176 ? 62.742 1.497 -26.543 1.00 77.50 176 GLU A O 1
ATOM 1428 N N . PHE A 1 177 ? 62.110 -0.110 -25.096 1.00 79.25 177 PHE A N 1
ATOM 1429 C CA . PHE A 1 177 ? 60.732 -0.207 -25.577 1.00 79.25 177 PHE A CA 1
ATOM 1430 C C . PHE A 1 177 ? 59.993 1.137 -25.480 1.00 79.25 177 PHE A C 1
ATOM 1432 O O . PHE A 1 177 ? 59.356 1.576 -26.442 1.00 79.25 177 PHE A O 1
ATOM 1439 N N . ILE A 1 178 ? 60.119 1.838 -24.347 1.00 80.31 178 ILE A N 1
ATOM 1440 C CA . ILE A 1 178 ? 59.506 3.160 -24.156 1.00 80.31 178 ILE A CA 1
ATOM 1441 C C . ILE A 1 178 ? 60.131 4.192 -25.103 1.00 80.31 178 ILE A C 1
ATOM 1443 O O . ILE A 1 178 ? 59.403 5.004 -25.681 1.00 80.31 178 ILE A O 1
ATOM 1447 N N . ARG A 1 179 ? 61.455 4.159 -25.309 1.00 78.12 179 ARG A N 1
ATOM 1448 C CA . ARG A 1 179 ? 62.177 5.087 -26.200 1.00 78.12 179 ARG A CA 1
ATOM 1449 C C . ARG A 1 179 ? 61.778 4.920 -27.671 1.00 78.12 179 ARG A C 1
ATOM 1451 O O . ARG A 1 179 ? 61.571 5.918 -28.364 1.00 78.12 179 ARG A O 1
ATOM 1458 N N . TYR A 1 180 ? 61.614 3.681 -28.136 1.00 78.56 180 TYR A N 1
ATOM 1459 C CA . TYR A 1 180 ? 61.089 3.379 -29.471 1.00 78.56 180 TYR A CA 1
ATOM 1460 C C . TYR A 1 180 ? 59.668 3.930 -29.641 1.00 78.56 180 TYR A C 1
ATOM 1462 O O . TYR A 1 180 ? 59.401 4.714 -30.551 1.00 78.56 180 TYR A O 1
ATOM 1470 N N . TYR A 1 181 ? 58.777 3.618 -28.698 1.00 75.94 181 TYR A N 1
ATOM 1471 C CA . TYR A 1 181 ? 57.366 3.996 -28.798 1.00 75.94 181 TYR A CA 1
ATOM 1472 C C . TYR A 1 181 ? 57.122 5.509 -28.685 1.00 75.94 181 TYR A C 1
ATOM 1474 O O . TYR A 1 181 ? 56.166 6.041 -29.251 1.00 75.94 181 TYR A O 1
ATOM 1482 N N . SER A 1 182 ? 57.991 6.226 -27.969 1.00 72.00 182 SER A N 1
ATOM 1483 C CA . SER A 1 182 ? 57.943 7.690 -27.891 1.00 72.00 182 SER A CA 1
ATOM 1484 C C . SER A 1 182 ? 58.553 8.376 -29.121 1.00 72.00 182 SER A C 1
ATOM 1486 O O . SER A 1 182 ? 58.104 9.465 -29.474 1.00 72.00 182 SER A O 1
ATOM 1488 N N . SER A 1 183 ? 59.483 7.725 -29.830 1.00 66.00 183 SER A N 1
ATOM 1489 C CA . SER A 1 183 ? 60.044 8.227 -31.097 1.00 66.00 183 SER A CA 1
ATOM 1490 C C . SER A 1 183 ? 59.068 8.058 -32.269 1.00 66.00 183 SER A C 1
ATOM 1492 O O . SER A 1 183 ? 58.915 8.971 -33.078 1.00 66.00 183 SER A O 1
ATOM 1494 N N . SER A 1 184 ? 58.315 6.953 -32.315 1.00 62.09 184 SER A N 1
ATOM 1495 C CA . SER A 1 184 ? 57.301 6.685 -33.353 1.00 62.09 184 SER A CA 1
ATOM 1496 C C . SER A 1 184 ? 56.062 7.591 -33.288 1.00 62.09 184 SER A C 1
ATOM 1498 O O . SER A 1 184 ? 55.211 7.539 -34.172 1.00 62.09 184 SER A O 1
ATOM 1500 N N . ARG A 1 185 ? 55.937 8.434 -32.254 1.00 60.06 185 ARG A N 1
ATOM 1501 C CA . ARG A 1 185 ? 54.822 9.384 -32.100 1.00 60.06 185 ARG A CA 1
ATOM 1502 C C . ARG A 1 185 ? 55.100 10.767 -32.715 1.00 60.06 185 ARG A C 1
ATOM 1504 O O . ARG A 1 185 ? 54.203 11.602 -32.707 1.00 60.06 185 ARG A O 1
ATOM 1511 N N . ASN A 1 186 ? 56.292 10.996 -33.277 1.00 56.31 186 ASN A N 1
ATOM 1512 C CA . ASN A 1 186 ? 56.693 12.274 -33.887 1.00 56.31 186 ASN A CA 1
ATOM 1513 C C . ASN A 1 186 ? 56.827 12.247 -35.426 1.00 56.31 186 ASN A C 1
ATOM 1515 O O . ASN A 1 186 ? 57.337 13.207 -35.992 1.00 56.31 186 ASN A O 1
ATOM 1519 N N . GLU A 1 187 ? 56.348 11.206 -36.116 1.00 57.03 187 GLU A N 1
ATOM 1520 C CA . GLU A 1 187 ? 56.359 11.141 -37.596 1.00 57.03 187 GLU A CA 1
ATOM 1521 C C . GLU A 1 187 ? 55.010 11.463 -38.269 1.00 57.03 187 GLU A C 1
ATOM 1523 O O . GLU A 1 187 ? 54.867 11.315 -39.478 1.00 57.03 187 GLU A O 1
ATOM 1528 N N . PHE A 1 188 ? 54.025 11.970 -37.523 1.00 53.19 188 PHE A N 1
ATOM 1529 C CA . PHE A 1 188 ? 52.807 12.552 -38.099 1.00 53.19 188 PHE A CA 1
ATOM 1530 C C . PHE A 1 188 ? 52.618 13.993 -37.617 1.00 53.19 188 PHE A C 1
ATOM 1532 O O . PHE A 1 188 ? 51.809 14.274 -36.730 1.00 53.19 188 PHE A O 1
ATOM 1539 N N . MET A 1 189 ? 53.378 14.904 -38.225 1.00 43.41 189 MET A N 1
ATOM 1540 C CA . MET A 1 189 ? 52.993 16.305 -38.397 1.00 43.41 189 MET A CA 1
ATOM 1541 C C . MET A 1 189 ? 53.495 16.813 -39.744 1.00 43.41 189 MET A C 1
ATOM 1543 O O . MET A 1 189 ? 54.693 16.603 -40.031 1.00 43.41 189 MET A O 1
#